Protein AF-A0AAN7Q0I0-F1 (afdb_monomer)

Secondary structure (DSSP, 8-state):
---------------------------HHHHHHHHHHHHHHHHHHHTTSS-GGGGGGGHHHHTTS-HHHHHHHHHHHHHHHTTS-HHHHHHHHHHHHHHHTT-S-HHHHHHHHHHHHHHHSTTGGG---SHHHHHHSHHHHHHHHTTSGGGHHHHHHHHHHHHHHHHHHHHHHHHHHTTPPPPSSSPPPGGGGGTHHHHHHHHHHHHHHHGGGS-HHHHHHHHH-------

Radius of gyration: 18.92 Å; Cα contacts (8 Å, |Δi|>4): 231; chains: 1; bounding box: 60×47×56 Å

Foldseek 3Di:
DDDDDDDDPPDDDPPPPPDPPPDDDDPPVVLVVLLVVLVVVLVCLQVVNDPLVVCVVVLLVLLQDACVSRLVSLLSNLVSCVPDDLVVLLVSLLSLLQSLLQHLHVLSSLLSNLSNLCCQFPNNVPDDSDSVSSLQCNLVSVLRNCVPPSNVVCLLSSLVSLLSSLVVLLCLLVCVVVVHDDDDDRHRDPVCNVVSLVSSVSSLSSSQSSVVSPDPVSVVVSVVRDSDPDD

InterPro domains:
  IPR045163 Focadhesin/RST1 [PTHR16212] (27-227)

Nearest PDB structures (foldseek):
  7cc7-assembly1_A  TM=2.278E-01  e=1.506E+00  Homo sapiens
  8ga7-assembly1_A  TM=1.887E-01  e=3.664E+00  synthetic construct

Sequence (231 aa):
MYIEGIYNDAMIVNSNWHVLQVDSVPGDVQISEFVKKVELKVRLVRVGSIQITELAGMKAILLNMQSDVIWNVLIEVVAALGYAEGSIKRQWLVDAAEISCISSYPTTAMLFIGLFSGSFSKYMPLLILDKVSVLSDLPLTLTCLLSDPNWEGIAGQFTSALWSSTERLYGWVTGTYLGREAPGEQEINPSENLSALSLLHIMHTACFYLKKYLPLEKQIRLADMIITPSL

Solvent-accessible surface area (backbone atoms only — not comparable to full-atom values): 13399 Å² total; per-residue (Å²): 133,82,80,86,87,80,91,83,84,77,74,85,70,86,85,79,75,79,83,79,72,83,72,73,84,66,52,72,67,53,46,53,51,48,53,52,53,48,52,52,50,40,52,35,32,65,71,68,75,42,64,71,70,76,53,58,90,44,47,72,60,65,32,45,36,60,49,86,83,41,48,71,53,51,52,50,45,50,58,38,50,67,79,51,55,71,69,58,50,52,48,56,56,37,51,36,28,52,42,27,56,58,25,39,24,42,66,27,16,49,46,46,49,14,52,43,20,30,64,72,19,97,55,40,94,72,69,60,98,45,78,63,58,26,44,72,42,26,38,58,26,38,49,52,30,56,66,38,76,95,34,49,94,47,36,42,63,35,46,50,26,45,45,51,24,41,52,51,49,50,52,50,56,53,30,60,77,67,72,48,85,76,80,71,98,60,54,64,42,78,82,46,65,87,47,47,69,62,50,45,55,38,46,47,51,27,45,61,72,47,36,92,45,44,59,70,69,58,47,51,56,59,71,68,57,85,86,68,87,82,129

Organism: NCBI:txid236973

pLDDT: mean 82.61, std 21.19, range [26.52, 98.19]

Structure (mmCIF, N/CA/C/O backbone):
data_AF-A0AAN7Q0I0-F1
#
_entry.id   AF-A0AAN7Q0I0-F1
#
loop_
_atom_site.group_PDB
_atom_site.id
_atom_site.type_symbol
_atom_site.label_atom_id
_atom_site.label_alt_id
_atom_site.label_comp_id
_atom_site.label_asym_id
_atom_site.label_entity_id
_atom_site.label_seq_id
_atom_site.pdbx_PDB_ins_code
_atom_site.Cartn_x
_atom_site.Cartn_y
_atom_site.Cartn_z
_atom_site.occupancy
_atom_site.B_iso_or_equiv
_atom_site.auth_seq_id
_atom_site.auth_comp_id
_atom_site.auth_asym_id
_atom_site.auth_atom_id
_atom_site.pdbx_PDB_model_num
ATOM 1 N N . MET A 1 1 ? -34.620 -20.214 -35.043 1.00 32.91 1 MET A N 1
ATOM 2 C CA . MET A 1 1 ? -33.577 -21.177 -35.455 1.00 32.91 1 MET A CA 1
ATOM 3 C C . MET A 1 1 ? -32.252 -20.433 -35.354 1.00 32.91 1 MET A C 1
ATOM 5 O O . MET A 1 1 ? -32.178 -19.440 -36.050 1.00 32.91 1 MET A O 1
ATOM 9 N N . TYR A 1 2 ? -31.353 -20.844 -34.441 1.00 27.70 2 TYR A N 1
ATOM 10 C CA . TYR A 1 2 ? -29.949 -20.413 -34.176 1.00 27.70 2 TYR A CA 1
ATOM 11 C C . TYR A 1 2 ? -29.555 -18.909 -34.356 1.00 27.70 2 TYR A C 1
ATOM 13 O O . TYR A 1 2 ? -29.790 -18.355 -35.418 1.00 27.70 2 TYR A O 1
ATOM 21 N N . ILE A 1 3 ? -29.046 -18.140 -33.367 1.00 33.03 3 ILE A N 1
ATOM 22 C CA . ILE A 1 3 ? -27.941 -18.328 -32.374 1.00 33.03 3 ILE A CA 1
ATOM 23 C C . ILE A 1 3 ? -26.557 -18.254 -33.059 1.00 33.03 3 ILE A C 1
ATOM 25 O O . ILE A 1 3 ? -26.358 -18.969 -34.035 1.00 33.03 3 ILE A O 1
ATOM 29 N N . GLU A 1 4 ? -25.556 -17.473 -32.612 1.00 30.98 4 GLU A N 1
ATOM 30 C CA . GLU A 1 4 ? -25.427 -16.596 -31.413 1.00 30.98 4 GLU A CA 1
ATOM 31 C C . GLU A 1 4 ? -25.970 -15.155 -31.657 1.00 30.98 4 GLU A C 1
ATOM 33 O O . GLU A 1 4 ? -27.058 -15.071 -32.222 1.00 30.98 4 GLU A O 1
ATOM 38 N N . GLY A 1 5 ? -25.408 -13.988 -31.271 1.00 26.66 5 GLY A N 1
ATOM 39 C CA . GLY A 1 5 ? -24.162 -13.542 -30.584 1.00 26.66 5 GLY A CA 1
ATOM 40 C C . GLY A 1 5 ? -23.964 -12.015 -30.813 1.00 26.66 5 GLY A C 1
ATOM 41 O O . GLY A 1 5 ? -24.609 -11.488 -31.714 1.00 26.66 5 GLY A O 1
ATOM 42 N N . ILE A 1 6 ? -23.164 -11.192 -30.106 1.00 30.72 6 ILE A N 1
ATOM 43 C CA . ILE A 1 6 ? -22.243 -11.289 -28.941 1.00 30.72 6 ILE A CA 1
ATOM 44 C C . ILE A 1 6 ? -22.378 -9.969 -28.102 1.00 30.72 6 ILE A C 1
ATOM 46 O O . ILE A 1 6 ? -23.007 -9.014 -28.550 1.00 30.72 6 ILE A O 1
ATOM 50 N N . TYR A 1 7 ? -21.817 -9.921 -26.883 1.00 28.55 7 TYR A N 1
ATOM 51 C CA . TYR A 1 7 ? -21.777 -8.801 -25.913 1.00 28.55 7 TYR A CA 1
ATOM 52 C C . TYR A 1 7 ? -21.390 -7.402 -26.436 1.00 28.55 7 TYR A C 1
ATOM 54 O O . TYR A 1 7 ? -20.446 -7.268 -27.212 1.00 28.55 7 TYR A O 1
ATOM 62 N N . ASN A 1 8 ? -21.992 -6.356 -25.839 1.00 26.78 8 ASN A N 1
ATOM 63 C CA . ASN A 1 8 ? -21.365 -5.029 -25.715 1.00 26.78 8 ASN A CA 1
ATOM 64 C C . ASN A 1 8 ? -21.911 -4.186 -24.527 1.00 26.78 8 ASN A C 1
ATOM 66 O O . ASN A 1 8 ? -22.264 -3.019 -24.686 1.00 26.78 8 ASN A O 1
ATOM 70 N N . ASP A 1 9 ? -22.000 -4.778 -23.326 1.00 26.52 9 ASP A N 1
ATOM 71 C CA . ASP A 1 9 ? -22.306 -4.037 -22.088 1.00 26.52 9 ASP A CA 1
ATOM 72 C C . ASP A 1 9 ? -21.069 -3.253 -21.614 1.00 26.52 9 ASP A C 1
ATOM 74 O O . ASP A 1 9 ? -20.214 -3.758 -20.881 1.00 26.52 9 ASP A O 1
ATOM 78 N N . ALA A 1 10 ? -20.965 -1.996 -22.048 1.00 29.16 10 ALA A N 1
ATOM 79 C CA . ALA A 1 10 ? -19.951 -1.065 -21.569 1.00 29.16 10 ALA A CA 1
ATOM 80 C C . ALA A 1 10 ? -20.269 -0.640 -20.123 1.00 29.16 10 ALA A C 1
ATOM 82 O O . ALA A 1 10 ? -21.041 0.290 -19.881 1.00 29.16 10 ALA A O 1
ATOM 83 N N . MET A 1 11 ? -19.680 -1.350 -19.156 1.00 27.27 11 MET A N 1
ATOM 84 C CA . MET A 1 11 ? -19.847 -1.096 -17.723 1.00 27.27 11 MET A CA 1
ATOM 85 C C . MET A 1 11 ? -19.566 0.375 -17.377 1.00 27.27 11 MET A C 1
ATOM 87 O O . MET A 1 11 ? -18.502 0.905 -17.696 1.00 27.27 11 MET A O 1
ATOM 91 N N . ILE A 1 12 ? -20.513 1.026 -16.693 1.00 28.94 12 ILE A N 1
ATOM 92 C CA . ILE A 1 12 ? -20.407 2.437 -16.298 1.00 28.94 12 ILE A CA 1
ATOM 93 C C . ILE A 1 12 ? -19.324 2.582 -15.219 1.00 28.94 12 ILE A C 1
ATOM 95 O O . ILE A 1 12 ? -19.581 2.425 -14.024 1.00 28.94 12 ILE A O 1
ATOM 99 N N . VAL A 1 13 ? -18.099 2.888 -15.646 1.00 33.12 13 VAL A N 1
ATOM 100 C CA . VAL A 1 13 ? -17.017 3.315 -14.753 1.00 33.12 13 VAL A CA 1
ATOM 101 C C . VAL A 1 13 ? -17.375 4.698 -14.214 1.00 33.12 13 VAL A C 1
ATOM 103 O O . VAL A 1 13 ? -17.659 5.617 -14.975 1.00 33.12 13 VAL A O 1
ATOM 106 N N . ASN A 1 14 ? -17.400 4.843 -12.890 1.00 28.67 14 ASN A N 1
ATOM 107 C CA . ASN A 1 14 ? -17.903 6.043 -12.225 1.00 28.67 14 ASN A CA 1
ATOM 108 C C . ASN A 1 14 ? -16.885 7.202 -12.337 1.00 28.67 14 ASN A C 1
ATOM 110 O O . ASN A 1 14 ? -15.982 7.341 -11.511 1.00 28.67 14 ASN A O 1
ATOM 114 N N . SER A 1 15 ? -16.987 7.988 -13.412 1.00 33.62 15 SER A N 1
ATOM 115 C CA . SER A 1 15 ? -15.965 8.942 -13.875 1.00 33.62 15 SER A CA 1
ATOM 116 C C . SER A 1 15 ? -15.903 10.257 -13.082 1.00 33.62 15 SER A C 1
ATOM 118 O O . SER A 1 15 ? -16.177 11.327 -13.617 1.00 33.62 15 SER A O 1
ATOM 120 N N . ASN A 1 16 ? -15.478 10.189 -11.817 1.00 26.91 16 ASN A N 1
ATOM 121 C CA . ASN A 1 16 ? -15.318 11.350 -10.924 1.00 26.91 16 ASN A CA 1
ATOM 122 C C . ASN A 1 16 ? -13.847 11.668 -10.561 1.00 26.91 16 ASN A C 1
ATOM 124 O O . ASN A 1 16 ? -13.556 12.148 -9.471 1.00 26.91 16 ASN A O 1
ATOM 128 N N . TRP A 1 17 ? -12.917 11.438 -11.497 1.00 36.28 17 TRP A N 1
ATOM 129 C CA . TRP A 1 17 ? -11.484 11.767 -11.361 1.00 36.28 17 TRP A CA 1
ATOM 130 C C . TRP A 1 17 ? -11.056 13.044 -12.112 1.00 36.28 17 TRP A C 1
ATOM 132 O O . TRP A 1 17 ? -9.872 13.260 -12.366 1.00 36.28 17 TRP A O 1
ATOM 142 N N . HIS A 1 18 ? -12.002 13.906 -12.496 1.00 29.67 18 HIS A N 1
ATOM 143 C CA . HIS A 1 18 ? -11.668 15.163 -13.165 1.00 29.67 18 HIS A CA 1
ATOM 144 C C . HIS A 1 18 ? -11.078 16.197 -12.192 1.00 29.67 18 HIS A C 1
ATOM 146 O O . HIS A 1 18 ? -11.625 16.446 -11.123 1.00 29.67 18 HIS A O 1
ATOM 152 N N . VAL A 1 19 ? -9.993 16.843 -12.635 1.00 35.06 19 VAL A N 1
ATOM 153 C CA . VAL A 1 19 ? -9.212 17.871 -11.917 1.00 35.06 19 VAL A CA 1
ATOM 154 C C . VAL A 1 19 ? -8.388 17.339 -10.731 1.00 35.06 19 VAL A C 1
ATOM 156 O O . VAL A 1 19 ? -8.443 17.850 -9.617 1.00 35.06 19 VAL A O 1
ATOM 159 N N . LEU A 1 20 ? -7.493 16.391 -11.021 1.00 34.22 20 LEU A N 1
ATOM 160 C CA . LEU A 1 20 ? -6.137 16.460 -10.464 1.00 34.22 20 LEU A CA 1
ATOM 161 C C . LEU A 1 20 ? -5.272 17.322 -11.396 1.00 34.22 20 LEU A C 1
ATOM 163 O O . LEU A 1 20 ? -4.523 16.802 -12.219 1.00 34.22 20 LEU A O 1
ATOM 167 N N . GLN A 1 21 ? -5.386 18.649 -11.285 1.00 29.98 21 GLN A N 1
ATOM 168 C CA . GLN A 1 21 ? -4.285 19.503 -11.730 1.00 29.98 21 GLN A CA 1
ATOM 169 C C . GLN A 1 21 ? -3.131 19.299 -10.747 1.00 29.98 21 GLN A C 1
ATOM 171 O O . GLN A 1 21 ? -3.296 19.484 -9.542 1.00 29.98 21 GLN A O 1
ATOM 176 N N . VAL A 1 22 ? -1.977 18.878 -11.263 1.00 39.81 22 VAL A N 1
ATOM 177 C CA . VAL A 1 22 ? -0.742 18.800 -10.481 1.00 39.81 22 VAL A CA 1
ATOM 178 C C . VAL A 1 22 ? -0.209 20.221 -10.334 1.00 39.81 22 VAL A C 1
ATOM 180 O O . VAL A 1 22 ? 0.619 20.676 -11.122 1.00 39.81 22 VAL A O 1
ATOM 183 N N . ASP A 1 23 ? -0.733 20.940 -9.341 1.00 35.62 23 ASP A N 1
ATOM 184 C CA . ASP A 1 23 ? -0.119 22.183 -8.886 1.00 35.62 23 ASP A CA 1
ATOM 185 C C . ASP A 1 23 ? 1.340 21.917 -8.488 1.00 35.62 23 ASP A C 1
ATOM 187 O O . ASP A 1 23 ? 1.695 20.845 -7.987 1.00 35.62 23 ASP A O 1
ATOM 191 N N . SER A 1 24 ? 2.191 22.907 -8.757 1.00 42.19 24 SER A N 1
ATOM 192 C CA . SER A 1 24 ? 3.648 22.832 -8.621 1.00 42.19 24 SER A CA 1
ATOM 193 C C . SER A 1 24 ? 4.106 22.224 -7.294 1.00 42.19 24 SER A C 1
ATOM 195 O O . SER A 1 24 ? 3.546 22.564 -6.250 1.00 42.19 24 SER A O 1
ATOM 197 N N . VAL A 1 25 ? 5.183 21.421 -7.343 1.00 45.50 25 VAL A N 1
ATOM 198 C CA . VAL A 1 25 ? 5.891 20.859 -6.174 1.00 45.50 25 VAL A CA 1
ATOM 199 C C . VAL A 1 25 ? 5.902 21.878 -5.027 1.00 45.50 25 VAL A C 1
ATOM 201 O O . VAL A 1 25 ? 6.500 22.946 -5.196 1.00 45.50 25 VAL A O 1
ATOM 204 N N . PRO A 1 26 ? 5.236 21.598 -3.888 1.00 54.72 26 PRO A N 1
ATOM 205 C CA . PRO A 1 26 ? 5.103 22.589 -2.832 1.00 54.72 26 PRO A CA 1
ATOM 206 C C . PRO A 1 26 ? 6.479 22.976 -2.292 1.00 54.72 26 PRO A C 1
ATOM 208 O O . PRO A 1 26 ? 7.305 22.105 -2.026 1.00 54.72 26 PRO A O 1
ATOM 211 N N . GLY A 1 27 ? 6.733 24.271 -2.106 1.00 63.84 27 GLY A N 1
ATOM 212 C CA . GLY A 1 27 ? 7.992 24.720 -1.504 1.00 63.84 27 GLY A CA 1
ATOM 213 C C . GLY A 1 27 ? 8.106 24.265 -0.044 1.00 63.84 27 GLY A C 1
ATOM 214 O O . GLY A 1 27 ? 7.086 24.056 0.613 1.00 63.84 27 GLY A O 1
ATOM 215 N N . ASP A 1 28 ? 9.322 24.170 0.502 1.00 67.31 28 ASP A N 1
ATOM 216 C CA . ASP A 1 28 ? 9.598 23.627 1.850 1.00 67.31 28 ASP A CA 1
ATOM 217 C C . ASP A 1 28 ? 8.677 24.170 2.961 1.00 67.31 28 ASP A C 1
ATOM 219 O O . ASP A 1 28 ? 8.272 23.443 3.870 1.00 67.31 28 ASP A O 1
ATOM 223 N N . VAL A 1 29 ? 8.296 25.450 2.872 1.00 73.75 29 VAL A N 1
ATOM 224 C CA . VAL A 1 29 ? 7.350 26.104 3.791 1.00 73.75 29 VAL A CA 1
ATOM 225 C C . VAL A 1 29 ? 5.953 25.473 3.710 1.00 73.75 29 VAL A C 1
ATOM 227 O O . VAL A 1 29 ? 5.372 25.149 4.744 1.00 73.75 29 VAL A O 1
ATOM 230 N N . GLN A 1 30 ? 5.439 25.246 2.498 1.00 84.19 30 GLN A N 1
ATOM 231 C CA . GLN A 1 30 ? 4.143 24.607 2.243 1.00 84.19 30 GLN A CA 1
ATOM 232 C C . GLN A 1 30 ? 4.166 23.120 2.618 1.00 84.19 30 GLN A C 1
ATOM 234 O O . GLN A 1 30 ? 3.195 22.623 3.189 1.00 84.19 30 GLN A O 1
ATOM 239 N N . ILE A 1 31 ? 5.283 22.419 2.374 1.00 85.50 31 ILE A N 1
ATOM 240 C CA . ILE A 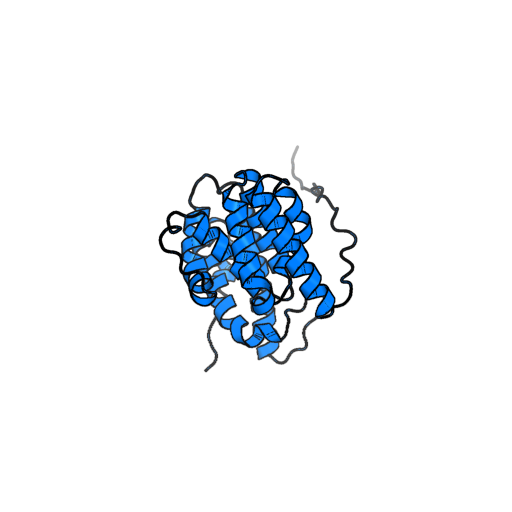1 31 ? 5.486 21.042 2.856 1.00 85.50 31 ILE A CA 1
ATOM 241 C C . ILE A 1 31 ? 5.424 21.015 4.389 1.00 85.50 31 ILE A C 1
ATOM 243 O O . ILE A 1 31 ? 4.673 20.229 4.964 1.00 85.50 31 ILE A O 1
ATOM 247 N N . SER A 1 32 ? 6.155 21.908 5.064 1.00 88.44 32 SER A N 1
ATOM 248 C CA . SER A 1 32 ? 6.171 21.992 6.529 1.00 88.44 32 SER A CA 1
ATOM 249 C C . SER A 1 32 ? 4.796 22.332 7.116 1.00 88.44 32 SER A C 1
ATOM 251 O O . SER A 1 32 ? 4.416 21.785 8.154 1.00 88.44 32 SER A O 1
ATOM 253 N N . GLU A 1 33 ? 4.034 23.216 6.468 1.00 91.69 33 GLU A N 1
ATOM 254 C CA . GLU A 1 33 ? 2.659 23.540 6.860 1.00 91.69 33 GLU A CA 1
ATOM 255 C C . GLU A 1 33 ? 1.713 22.346 6.657 1.00 91.69 33 GLU A C 1
ATOM 257 O O . GLU A 1 33 ? 0.946 22.016 7.565 1.00 91.69 33 GLU A O 1
ATOM 262 N N . PHE A 1 34 ? 1.806 21.642 5.522 1.00 92.06 34 PHE A N 1
ATOM 263 C CA . PHE A 1 34 ? 1.018 20.435 5.264 1.00 92.06 34 PHE A CA 1
ATOM 264 C C . PHE A 1 34 ? 1.315 19.328 6.285 1.00 92.06 34 PHE A C 1
ATOM 266 O O . PHE A 1 34 ? 0.380 18.781 6.866 1.00 92.06 34 PHE A O 1
ATOM 273 N N . VAL A 1 35 ? 2.592 19.048 6.569 1.00 93.12 35 VAL A N 1
ATOM 274 C CA . VAL A 1 35 ? 3.022 18.071 7.587 1.00 93.12 35 VAL A CA 1
ATOM 275 C C . VAL A 1 35 ? 2.368 18.377 8.939 1.00 93.12 35 VAL A C 1
ATOM 277 O O . VAL A 1 35 ? 1.643 17.536 9.473 1.00 93.12 35 VAL A O 1
ATOM 280 N N . LYS A 1 36 ? 2.509 19.614 9.439 1.00 93.81 36 LYS A N 1
ATOM 281 C CA . LYS A 1 36 ? 1.891 20.062 10.704 1.00 93.81 36 LYS A CA 1
ATOM 282 C C . LYS A 1 36 ? 0.363 19.953 10.678 1.00 93.81 36 LYS A C 1
ATOM 284 O O . LYS A 1 36 ? -0.251 19.576 11.674 1.00 93.81 36 LYS A O 1
ATOM 289 N N . LYS A 1 37 ? -0.270 20.263 9.542 1.00 94.50 37 LYS A N 1
ATOM 290 C CA . LYS A 1 37 ? -1.725 20.159 9.345 1.00 94.50 37 LYS A CA 1
ATOM 291 C C . LYS A 1 37 ? -2.213 18.708 9.425 1.00 94.50 37 LYS A C 1
ATOM 293 O O . LYS A 1 37 ? -3.276 18.474 10.005 1.00 94.50 37 LYS A O 1
ATOM 298 N N . VAL A 1 38 ? -1.448 17.743 8.902 1.00 93.94 38 VAL A N 1
ATOM 299 C CA . VAL A 1 38 ? -1.753 16.312 9.069 1.00 93.94 38 VAL A CA 1
ATOM 300 C C . VAL A 1 38 ? -1.540 15.889 10.523 1.00 93.94 38 VAL A C 1
ATOM 302 O O . VAL A 1 38 ? -2.475 15.352 11.109 1.00 93.94 38 VAL A O 1
ATOM 305 N N . GLU A 1 39 ? -0.391 16.185 11.143 1.00 94.12 39 GLU A N 1
ATOM 306 C CA . GLU A 1 39 ? -0.120 15.861 12.561 1.00 94.12 39 GLU A CA 1
ATOM 307 C C . GLU A 1 39 ? -1.229 16.371 13.499 1.00 94.12 39 GLU A C 1
ATOM 309 O O . GLU A 1 39 ? -1.733 15.632 14.348 1.00 94.12 39 GLU A O 1
ATOM 314 N N . LEU A 1 40 ? -1.662 17.624 13.323 1.00 95.19 40 LEU A N 1
ATOM 315 C CA . LEU A 1 40 ? -2.743 18.217 14.112 1.00 95.19 40 LEU A CA 1
ATOM 316 C C . LEU A 1 40 ? -4.076 17.488 13.899 1.00 95.19 40 LEU A C 1
ATOM 318 O O . LEU A 1 40 ? -4.732 17.143 14.885 1.00 95.19 40 LEU A O 1
ATOM 322 N N . LYS A 1 41 ? -4.471 17.190 12.650 1.00 95.00 41 LYS A N 1
ATOM 323 C CA . LYS A 1 41 ? -5.684 16.393 12.395 1.00 95.00 41 LYS A CA 1
ATOM 324 C C . LYS A 1 41 ? -5.580 14.990 12.994 1.00 95.00 41 LYS A C 1
ATOM 326 O O . LYS A 1 41 ? -6.527 14.533 13.623 1.00 95.00 41 LYS A O 1
ATOM 331 N N . VAL A 1 42 ? -4.444 14.316 12.842 1.00 94.38 42 VAL A N 1
ATOM 332 C CA . VAL A 1 42 ? -4.210 12.963 13.366 1.00 94.38 42 VAL A CA 1
ATOM 333 C C . VAL A 1 42 ? -4.334 12.927 14.891 1.00 94.38 42 VAL A C 1
ATOM 335 O O . VAL A 1 42 ? -4.989 12.038 15.441 1.00 94.38 42 VAL A O 1
ATOM 338 N N . ARG A 1 43 ? -3.793 13.932 15.584 1.00 93.69 43 ARG A N 1
ATOM 339 C CA . ARG A 1 43 ? -3.933 14.073 17.041 1.00 93.69 43 ARG A CA 1
ATOM 340 C C . ARG A 1 43 ? -5.383 14.361 17.447 1.00 93.69 43 ARG A C 1
ATOM 342 O O . ARG A 1 43 ? -5.870 13.717 18.373 1.00 93.69 43 ARG A O 1
ATOM 349 N N . LEU A 1 44 ? -6.100 15.220 16.713 1.00 93.62 44 LEU A N 1
ATOM 350 C CA . LEU A 1 44 ? -7.535 15.477 16.923 1.00 93.62 44 LEU A CA 1
ATOM 351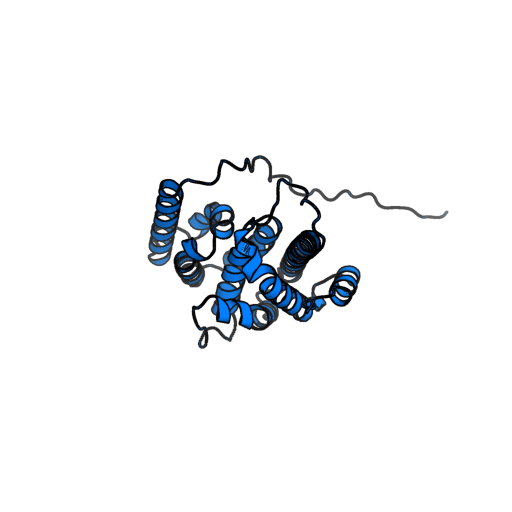 C C . LEU A 1 44 ? -8.410 14.228 16.703 1.00 93.62 44 LEU A C 1
ATOM 353 O O . LEU A 1 44 ? -9.356 14.015 17.461 1.00 93.62 44 LEU A O 1
ATOM 357 N N . VAL A 1 45 ? -8.079 13.376 15.726 1.00 93.50 45 VAL A N 1
ATOM 358 C CA . VAL A 1 45 ? -8.732 12.069 15.520 1.00 93.50 45 VAL A CA 1
ATOM 359 C C . VAL A 1 45 ? -8.479 11.142 16.712 1.00 93.50 45 VAL A C 1
ATOM 361 O O . VAL A 1 45 ? -9.418 10.548 17.238 1.00 93.50 45 VAL A O 1
ATOM 364 N N . ARG A 1 46 ? -7.229 11.042 17.186 1.00 89.06 46 ARG A N 1
ATOM 365 C CA . ARG A 1 46 ? -6.855 10.153 18.305 1.00 89.06 46 ARG A CA 1
ATOM 366 C C . ARG A 1 46 ? -7.491 10.530 19.647 1.00 89.06 46 ARG A C 1
ATOM 368 O O . ARG A 1 46 ? -7.647 9.652 20.488 1.00 89.06 46 ARG A O 1
ATOM 375 N N . VAL A 1 47 ? -7.873 11.794 19.844 1.00 91.44 47 VAL A N 1
ATOM 376 C CA . VAL A 1 47 ? -8.649 12.249 21.019 1.00 91.44 47 VAL A CA 1
ATOM 377 C C . VAL A 1 47 ? -10.161 12.338 20.749 1.00 91.44 47 VAL A C 1
ATOM 379 O O . VAL A 1 47 ? -10.900 12.879 21.566 1.00 91.44 47 VAL A O 1
ATOM 382 N N . GLY A 1 48 ? -10.636 11.830 19.605 1.00 88.44 48 GLY A N 1
ATOM 383 C CA . GLY A 1 48 ? -12.059 11.771 19.252 1.00 88.44 48 GLY A CA 1
ATOM 384 C C . GLY A 1 48 ? -12.716 13.118 18.926 1.00 88.44 48 GLY A C 1
ATOM 385 O O . GLY A 1 48 ? -13.938 13.189 18.851 1.00 88.44 48 GLY A O 1
ATOM 386 N N . SER A 1 49 ? -11.938 14.190 18.733 1.00 92.75 49 SER A N 1
ATOM 387 C CA . SER A 1 49 ? -12.469 15.531 18.435 1.00 92.75 49 SER A CA 1
ATOM 388 C C . SER A 1 49 ? -12.904 15.712 16.979 1.00 92.75 49 SER A C 1
ATOM 390 O O . SER A 1 49 ? -13.738 16.571 16.707 1.00 92.75 49 SER A O 1
ATOM 392 N N . ILE A 1 50 ? -12.360 14.923 16.043 1.00 92.62 50 ILE A N 1
ATOM 393 C CA . ILE A 1 50 ? -12.807 14.873 14.640 1.00 92.62 50 ILE A CA 1
ATOM 394 C C . ILE A 1 50 ? -12.867 13.422 14.141 1.00 92.62 50 ILE A C 1
ATOM 396 O O . ILE A 1 50 ? -12.176 12.546 14.661 1.00 92.62 50 ILE A O 1
ATOM 400 N N . GLN A 1 51 ? -13.678 13.158 13.115 1.00 90.25 51 GLN A N 1
ATOM 401 C CA . GLN A 1 51 ? -13.777 11.831 12.498 1.00 90.25 51 GLN A CA 1
ATOM 402 C C . GLN A 1 51 ? -12.534 11.503 11.659 1.00 90.25 51 GLN A C 1
ATOM 404 O O . GLN A 1 51 ? -11.963 12.377 11.016 1.00 90.25 51 GLN A O 1
ATOM 409 N N . ILE A 1 52 ? -12.146 10.226 11.576 1.00 90.88 52 ILE A N 1
ATOM 410 C CA . ILE A 1 52 ? -10.976 9.807 10.780 1.00 90.88 52 ILE A CA 1
ATOM 411 C C . ILE A 1 52 ? -11.160 9.953 9.254 1.00 90.88 52 ILE A C 1
ATOM 413 O O . ILE A 1 52 ? -10.189 9.972 8.497 1.00 90.88 52 ILE A O 1
ATOM 417 N N . THR A 1 53 ? -12.399 10.131 8.794 1.00 89.94 53 THR A N 1
ATOM 418 C CA . THR A 1 53 ? -12.744 10.553 7.426 1.00 89.94 53 THR A CA 1
ATOM 419 C C . THR A 1 53 ? -12.084 11.883 7.042 1.00 89.94 53 THR A C 1
ATOM 421 O O . THR A 1 53 ? -11.693 12.051 5.889 1.00 89.94 53 THR A O 1
ATOM 424 N N . GLU A 1 54 ? -11.826 12.775 8.005 1.00 90.50 54 GLU A N 1
ATOM 425 C CA . GLU A 1 54 ? -11.130 14.057 7.807 1.00 90.50 54 GLU A CA 1
ATOM 426 C C . GLU A 1 54 ? -9.678 13.930 7.309 1.00 90.50 54 GLU A C 1
ATOM 428 O O . GLU A 1 54 ? -9.110 14.913 6.819 1.00 90.50 54 GLU A O 1
ATOM 433 N N . LEU A 1 55 ? -9.071 12.744 7.433 1.00 91.06 55 LEU A N 1
ATOM 434 C CA . LEU A 1 55 ? -7.745 12.430 6.893 1.00 91.06 55 LEU A CA 1
ATOM 435 C C . LEU A 1 55 ? -7.800 11.886 5.453 1.00 91.06 55 LEU A C 1
ATOM 437 O O . LEU A 1 55 ? -6.779 11.874 4.768 1.00 91.06 55 LEU A O 1
ATOM 441 N N . ALA A 1 56 ? -8.965 11.446 4.959 1.00 88.12 56 ALA A N 1
ATOM 442 C CA . ALA A 1 56 ? -9.072 10.816 3.640 1.00 88.12 56 ALA A CA 1
ATOM 443 C C . ALA A 1 56 ? -8.711 11.785 2.500 1.00 88.12 56 ALA A C 1
ATOM 445 O O . ALA A 1 56 ? -7.960 11.416 1.601 1.00 88.12 56 ALA A O 1
ATOM 446 N N . GLY A 1 57 ? -9.139 13.049 2.592 1.00 88.06 57 GLY A N 1
ATOM 447 C CA . GLY A 1 57 ? -8.781 14.105 1.634 1.00 88.06 57 GLY A CA 1
ATOM 448 C C . GLY A 1 57 ? -7.298 14.512 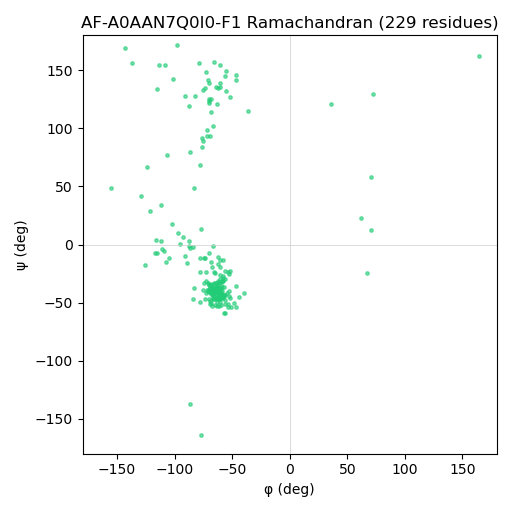1.631 1.00 88.06 57 GLY A C 1
ATOM 449 O O . GLY A 1 57 ? -6.914 15.383 0.861 1.00 88.06 57 GLY A O 1
ATOM 450 N N . MET A 1 58 ? -6.459 13.913 2.485 1.00 91.56 58 MET A N 1
ATOM 451 C CA . MET A 1 58 ? -5.009 14.151 2.525 1.00 91.56 58 MET A CA 1
ATOM 452 C C . MET A 1 58 ? -4.196 13.001 1.907 1.00 91.56 58 MET A C 1
ATOM 454 O O . MET A 1 58 ? -3.009 13.190 1.650 1.00 91.56 58 MET A O 1
ATOM 458 N N . LYS A 1 59 ? -4.815 11.842 1.620 1.00 93.94 59 LYS A N 1
ATOM 459 C CA . LYS A 1 59 ? -4.153 10.609 1.140 1.00 93.94 59 LYS A CA 1
ATOM 460 C C . LYS A 1 59 ? -3.236 10.817 -0.065 1.00 93.94 59 LYS A C 1
ATOM 462 O O . LYS A 1 59 ? -2.073 10.431 -0.010 1.00 93.94 59 LYS A O 1
ATOM 467 N N . ALA A 1 60 ? -3.756 11.424 -1.133 1.00 92.81 60 ALA A N 1
ATOM 468 C CA . ALA A 1 60 ? -3.036 11.570 -2.399 1.00 92.81 60 ALA A CA 1
ATOM 469 C C . ALA A 1 60 ? -1.752 12.401 -2.250 1.00 92.81 60 ALA A C 1
ATOM 471 O O . ALA A 1 60 ? -0.723 12.038 -2.805 1.00 92.81 60 ALA A O 1
ATOM 472 N N . ILE A 1 61 ? -1.793 13.468 -1.446 1.00 93.06 61 ILE A N 1
ATOM 473 C CA . ILE A 1 61 ? -0.621 14.302 -1.149 1.00 93.06 61 ILE A CA 1
ATOM 474 C C . ILE A 1 61 ? 0.323 13.556 -0.192 1.00 93.06 61 ILE A C 1
ATOM 476 O O . ILE A 1 61 ? 1.516 13.461 -0.457 1.00 93.06 61 ILE A O 1
ATOM 480 N N . LEU A 1 62 ? -0.212 12.967 0.885 1.00 94.69 62 LEU A N 1
ATOM 481 C CA . LEU A 1 62 ? 0.549 12.241 1.912 1.00 94.69 62 LEU A CA 1
ATOM 482 C C . LEU A 1 62 ? 1.404 11.101 1.330 1.00 94.69 62 LEU A C 1
ATOM 484 O O . LEU A 1 62 ? 2.555 10.929 1.723 1.00 94.69 62 LEU A O 1
ATOM 488 N N . LEU A 1 63 ? 0.839 10.328 0.399 1.00 96.00 63 LEU A N 1
ATOM 489 C CA . LEU A 1 63 ? 1.488 9.176 -0.239 1.00 96.00 63 LEU A CA 1
ATOM 490 C C . LEU A 1 63 ? 2.217 9.537 -1.553 1.00 96.00 63 LEU A C 1
ATOM 492 O O . LEU A 1 63 ? 2.724 8.652 -2.244 1.00 96.00 63 LEU A O 1
ATOM 496 N N . ASN A 1 64 ? 2.297 10.834 -1.874 1.00 94.62 64 ASN A N 1
ATOM 497 C CA . ASN A 1 64 ? 3.098 11.412 -2.959 1.00 94.62 64 ASN A CA 1
ATOM 498 C C . ASN A 1 64 ? 4.113 12.455 -2.434 1.00 94.62 64 ASN A C 1
ATOM 500 O O . ASN A 1 64 ? 4.488 13.394 -3.131 1.00 94.62 64 ASN A O 1
ATOM 504 N N . MET A 1 65 ? 4.563 12.288 -1.188 1.00 93.75 65 MET A N 1
ATOM 505 C CA . MET A 1 65 ? 5.715 12.988 -0.608 1.00 93.75 65 MET A CA 1
ATOM 506 C C . MET A 1 65 ? 6.886 12.018 -0.432 1.00 93.75 65 MET A C 1
ATOM 508 O O . MET A 1 65 ? 6.672 10.818 -0.258 1.00 93.75 65 MET A O 1
ATOM 512 N N . GLN A 1 66 ? 8.123 12.523 -0.419 1.00 93.81 66 GLN A N 1
ATOM 513 C CA . GLN A 1 66 ? 9.307 11.707 -0.133 1.00 93.81 66 GLN A CA 1
ATOM 514 C C . GLN A 1 66 ? 9.223 11.083 1.269 1.00 93.81 66 GLN A C 1
ATOM 516 O O . GLN A 1 66 ? 8.907 11.755 2.257 1.00 93.81 66 GLN A O 1
ATOM 521 N N . SER A 1 67 ? 9.566 9.797 1.362 1.00 92.50 67 SER A N 1
ATOM 522 C CA . SER A 1 67 ? 9.446 8.998 2.588 1.00 92.50 67 SER A CA 1
ATOM 523 C C . SER A 1 67 ? 10.219 9.559 3.790 1.00 92.50 67 SER A C 1
ATOM 525 O O . SER A 1 67 ? 9.816 9.349 4.934 1.00 92.50 67 SER A O 1
ATOM 527 N N . ASP A 1 68 ? 11.300 10.305 3.563 1.00 91.44 68 ASP A N 1
ATOM 528 C CA . ASP A 1 68 ? 12.113 10.928 4.614 1.00 91.44 68 ASP A CA 1
ATOM 529 C C . ASP A 1 68 ? 11.444 12.123 5.289 1.00 91.44 68 ASP A C 1
ATOM 531 O O . ASP A 1 68 ? 11.625 12.320 6.489 1.00 91.44 68 ASP A O 1
ATOM 535 N N . VAL A 1 69 ? 10.612 12.858 4.552 1.00 92.25 69 VAL A N 1
ATOM 536 C CA . VAL A 1 69 ? 9.842 13.993 5.075 1.00 92.25 69 VAL A CA 1
ATOM 537 C C . VAL A 1 69 ? 8.667 13.508 5.926 1.00 92.25 69 VAL A C 1
ATOM 539 O O . VAL A 1 69 ? 8.349 14.108 6.951 1.00 92.25 69 VAL A O 1
ATOM 542 N N . ILE A 1 70 ? 8.006 12.426 5.498 1.00 94.50 70 ILE A N 1
ATOM 543 C CA . ILE A 1 70 ? 6.656 12.082 5.967 1.00 94.50 70 ILE A CA 1
ATOM 544 C C . ILE A 1 70 ? 6.583 10.852 6.893 1.00 94.50 70 ILE A C 1
ATOM 546 O O . ILE A 1 70 ? 5.527 10.584 7.463 1.00 94.50 70 ILE A O 1
ATOM 550 N N . TRP A 1 71 ? 7.690 10.128 7.108 1.00 94.44 71 TRP A N 1
ATOM 551 C CA . TRP A 1 71 ? 7.734 8.859 7.863 1.00 94.44 71 TRP A CA 1
ATOM 552 C C . TRP A 1 71 ? 6.984 8.868 9.204 1.00 94.44 71 TRP A C 1
ATOM 554 O O . TRP A 1 71 ? 6.103 8.040 9.432 1.00 94.44 71 TRP A O 1
ATOM 564 N N . ASN A 1 72 ? 7.291 9.833 10.075 1.00 93.12 72 ASN A N 1
ATOM 565 C CA . ASN A 1 72 ? 6.684 9.922 11.407 1.00 93.12 72 ASN A CA 1
ATOM 566 C C . ASN A 1 72 ? 5.167 10.166 11.326 1.00 93.12 72 ASN A C 1
ATOM 568 O O . ASN A 1 72 ? 4.406 9.647 12.142 1.00 93.12 72 ASN A O 1
ATOM 572 N N . VAL A 1 73 ? 4.719 10.901 10.302 1.00 94.00 73 VAL A N 1
ATOM 573 C CA . VAL A 1 73 ? 3.298 11.151 10.042 1.00 94.00 73 VAL A CA 1
ATOM 574 C C . VAL A 1 73 ? 2.605 9.877 9.560 1.00 94.00 73 VAL A C 1
ATOM 576 O O . VAL A 1 73 ? 1.495 9.610 10.008 1.00 94.00 73 VAL A O 1
ATOM 579 N N . LEU A 1 74 ? 3.246 9.044 8.728 1.00 95.44 74 LEU A N 1
ATOM 580 C CA . LEU A 1 74 ? 2.686 7.735 8.351 1.00 95.44 74 LEU A CA 1
ATOM 581 C C . LEU A 1 74 ? 2.461 6.848 9.587 1.00 95.44 74 LEU A C 1
ATOM 583 O O . LEU A 1 74 ? 1.404 6.227 9.702 1.00 95.44 74 LEU A O 1
ATOM 587 N N . ILE A 1 75 ? 3.405 6.841 10.537 1.00 93.88 75 ILE A N 1
ATOM 588 C CA . ILE A 1 75 ? 3.262 6.117 11.811 1.00 93.88 75 ILE A CA 1
ATOM 589 C C . ILE A 1 75 ? 2.092 6.682 12.636 1.00 93.88 75 ILE A C 1
ATOM 591 O O . ILE A 1 75 ? 1.238 5.908 13.074 1.00 93.88 75 ILE A O 1
ATOM 595 N N . GLU A 1 76 ? 1.993 8.007 12.828 1.00 93.50 76 GLU A N 1
ATOM 596 C CA . GLU A 1 76 ? 0.856 8.586 13.565 1.00 93.50 76 GLU A CA 1
ATOM 597 C C . GLU A 1 76 ? -0.495 8.318 12.858 1.00 93.50 76 GLU A C 1
ATOM 599 O O . GLU A 1 76 ? -1.486 8.032 13.537 1.00 93.50 76 GLU A O 1
ATOM 604 N N . VAL A 1 77 ? -0.551 8.350 11.517 1.00 94.88 77 VAL A N 1
ATOM 605 C CA . VAL A 1 77 ? -1.762 8.052 10.722 1.00 94.88 77 VAL A CA 1
ATOM 606 C C . VAL A 1 77 ? -2.183 6.588 10.872 1.00 94.88 77 VAL A C 1
ATOM 608 O O . VAL A 1 77 ? -3.359 6.328 11.129 1.00 94.88 77 VAL A O 1
ATOM 611 N N . VAL A 1 78 ? -1.258 5.626 10.769 1.00 94.38 78 VAL A N 1
ATOM 612 C CA . VAL A 1 78 ? -1.572 4.197 10.973 1.00 94.38 78 VAL A CA 1
ATOM 613 C C . VAL A 1 78 ? -2.004 3.928 12.421 1.00 94.38 78 VAL A C 1
ATOM 615 O O . VAL A 1 78 ? -2.979 3.208 12.646 1.00 94.38 78 VAL A O 1
ATOM 618 N N . ALA A 1 79 ? -1.382 4.586 13.405 1.00 91.56 79 ALA A N 1
ATOM 619 C CA . ALA A 1 79 ? -1.811 4.510 14.802 1.00 91.56 79 ALA A CA 1
ATOM 620 C C . ALA A 1 79 ? -3.222 5.096 15.028 1.00 91.56 79 ALA A C 1
ATOM 622 O O . ALA A 1 79 ? -4.006 4.533 15.793 1.00 91.56 79 ALA A O 1
ATOM 623 N N . ALA A 1 80 ? -3.588 6.187 14.344 1.00 93.00 80 ALA A N 1
ATOM 624 C CA . ALA A 1 80 ? -4.951 6.726 14.374 1.00 93.00 80 ALA A CA 1
ATOM 625 C C . ALA A 1 80 ? -5.960 5.804 13.671 1.00 93.00 80 ALA A C 1
ATOM 627 O O . ALA A 1 80 ? -7.066 5.602 14.178 1.00 93.00 80 ALA A O 1
ATOM 628 N N . LEU A 1 81 ? -5.562 5.173 12.559 1.00 93.69 81 LEU A N 1
ATOM 629 C CA . LEU A 1 81 ? -6.352 4.137 11.888 1.00 93.69 81 LEU A CA 1
ATOM 630 C C . LEU A 1 81 ? -6.623 2.932 12.790 1.00 93.69 81 LEU A C 1
ATOM 632 O O . LEU A 1 81 ? -7.608 2.241 12.552 1.00 93.69 81 LEU A O 1
ATOM 636 N N . GLY A 1 82 ? -5.858 2.727 13.869 1.00 90.19 82 GLY A N 1
ATOM 637 C CA . GLY A 1 82 ? -6.151 1.750 14.924 1.00 90.19 82 GLY A CA 1
ATOM 638 C C . GLY A 1 82 ? -7.620 1.747 15.363 1.00 90.19 82 GLY A C 1
ATOM 639 O O . GLY A 1 82 ? -8.253 0.689 15.410 1.00 90.19 82 GLY A O 1
ATOM 640 N N . TYR A 1 83 ? -8.189 2.937 15.562 1.00 87.25 83 TYR A N 1
ATOM 641 C CA . TYR A 1 83 ? -9.544 3.155 16.082 1.00 87.25 83 TYR A CA 1
ATOM 642 C C . TYR A 1 83 ? -10.642 3.176 15.001 1.00 87.25 83 TYR A C 1
ATOM 644 O O . TYR A 1 83 ? -11.816 3.328 15.326 1.00 87.25 83 TYR A O 1
ATOM 652 N N . ALA A 1 84 ? -10.290 3.030 13.720 1.00 92.19 84 ALA A N 1
ATOM 653 C CA . ALA A 1 84 ? -11.248 3.086 12.618 1.00 92.19 84 ALA A CA 1
ATOM 654 C C . ALA A 1 84 ? -12.058 1.791 12.436 1.00 92.19 84 ALA A C 1
ATOM 656 O O . ALA A 1 84 ? -11.604 0.686 12.756 1.00 92.19 84 ALA A O 1
ATOM 657 N N . GLU A 1 85 ? -13.231 1.924 11.818 1.00 93.25 85 GLU A N 1
ATOM 658 C CA . GLU A 1 85 ? -14.014 0.798 11.308 1.00 93.25 85 GLU A CA 1
ATOM 659 C C . GLU A 1 85 ? -13.253 -0.014 10.243 1.00 93.25 85 GLU A C 1
ATOM 661 O O . GLU A 1 85 ? -12.414 0.511 9.505 1.00 93.25 85 GLU A O 1
ATOM 666 N N . GLY A 1 86 ? -13.603 -1.298 10.101 1.00 93.75 86 GLY A N 1
ATOM 667 C CA . GLY A 1 86 ? -13.041 -2.178 9.067 1.00 93.75 86 GLY A CA 1
ATOM 668 C C . GLY A 1 86 ? -13.317 -1.708 7.630 1.00 93.75 86 GLY A C 1
ATOM 669 O O . GLY A 1 86 ? -12.497 -1.929 6.745 1.00 93.75 86 GLY A O 1
ATOM 670 N N . SER A 1 87 ? -14.440 -1.020 7.406 1.00 94.94 87 SER A N 1
ATOM 671 C CA . SER A 1 87 ? -14.805 -0.327 6.159 1.00 94.94 87 SER A CA 1
ATOM 672 C C . SER A 1 87 ? -13.730 0.693 5.755 1.00 94.94 87 SER A C 1
ATOM 674 O O . SER A 1 87 ? -13.100 0.568 4.705 1.00 94.94 87 SER A O 1
ATOM 676 N N . ILE A 1 88 ? -13.466 1.649 6.647 1.00 95.31 88 ILE A N 1
ATOM 677 C CA . ILE A 1 88 ? -12.482 2.721 6.488 1.00 95.31 88 ILE A CA 1
ATOM 678 C C . ILE A 1 88 ? -11.076 2.133 6.336 1.00 95.31 88 ILE A C 1
ATOM 680 O O . ILE A 1 88 ? -10.355 2.514 5.415 1.00 95.31 88 ILE A O 1
ATOM 684 N N . LYS A 1 89 ? -10.699 1.173 7.193 1.00 96.00 89 LYS A N 1
ATOM 685 C CA . LYS A 1 89 ? -9.410 0.462 7.125 1.00 96.00 89 LYS A CA 1
ATOM 686 C C . LYS A 1 89 ? -9.170 -0.161 5.747 1.00 96.00 89 LYS A C 1
ATOM 688 O O . LYS A 1 89 ? -8.138 0.104 5.137 1.00 96.00 89 LYS A O 1
ATOM 693 N N . ARG A 1 90 ? -10.132 -0.930 5.228 1.00 97.38 90 ARG A N 1
ATOM 694 C CA . ARG A 1 90 ? -10.039 -1.538 3.891 1.00 97.38 90 ARG A CA 1
ATOM 695 C C . ARG A 1 90 ? -9.866 -0.489 2.791 1.00 97.38 90 ARG A C 1
ATOM 697 O O . ARG A 1 90 ? -8.971 -0.643 1.966 1.00 97.38 90 ARG A O 1
ATOM 704 N N . GLN A 1 91 ? -10.635 0.602 2.820 1.00 96.44 91 GLN A N 1
ATOM 705 C CA . GLN A 1 91 ? -10.497 1.666 1.821 1.00 96.44 91 GLN A CA 1
ATOM 706 C C . GLN A 1 91 ? -9.121 2.351 1.884 1.00 96.44 91 GLN A C 1
ATOM 708 O O . GLN A 1 91 ? -8.513 2.592 0.853 1.00 96.44 91 GLN A O 1
ATOM 713 N N . TRP A 1 92 ? -8.576 2.616 3.078 1.00 97.38 92 TRP A N 1
ATOM 714 C CA . TRP A 1 92 ? -7.220 3.171 3.221 1.00 97.38 92 TRP A CA 1
ATOM 715 C C . TRP A 1 92 ? -6.125 2.277 2.621 1.00 97.38 92 TRP A C 1
ATOM 717 O O . TRP A 1 92 ? -5.158 2.806 2.077 1.00 97.38 92 TRP A O 1
ATOM 727 N N . LEU A 1 93 ? -6.276 0.952 2.696 1.00 97.75 93 LEU A N 1
ATOM 728 C CA . LEU A 1 93 ? -5.334 0.005 2.097 1.00 97.75 93 LEU A CA 1
ATOM 729 C C . LEU A 1 93 ? -5.443 -0.034 0.562 1.00 97.75 93 LEU A C 1
ATOM 731 O O . LEU A 1 93 ? -4.420 -0.056 -0.120 1.00 97.75 93 LEU A O 1
ATOM 735 N N . VAL A 1 94 ? -6.669 -0.015 0.024 1.00 97.94 94 VAL A N 1
ATOM 736 C CA . VAL A 1 94 ? -6.932 0.050 -1.427 1.00 97.94 94 VAL A CA 1
ATOM 737 C C . VAL A 1 94 ? -6.403 1.356 -2.017 1.00 97.94 94 VAL A C 1
ATOM 739 O O . VAL A 1 94 ? -5.579 1.315 -2.930 1.00 97.94 94 VAL A O 1
ATOM 742 N N . ASP A 1 95 ? -6.791 2.498 -1.444 1.00 97.62 95 ASP A N 1
ATOM 743 C CA . ASP A 1 95 ? -6.387 3.822 -1.925 1.00 97.62 95 ASP A CA 1
ATOM 744 C C . ASP A 1 95 ? -4.859 3.969 -1.953 1.00 97.62 95 ASP A C 1
ATOM 746 O O . ASP A 1 95 ? -4.318 4.588 -2.862 1.00 97.62 95 ASP A O 1
ATOM 750 N N . ALA A 1 96 ? -4.138 3.387 -0.988 1.00 98.19 96 ALA A N 1
ATOM 751 C CA . ALA A 1 96 ? -2.677 3.430 -0.970 1.00 98.19 96 ALA A CA 1
ATOM 752 C C . ALA A 1 96 ? -2.043 2.658 -2.141 1.00 98.19 96 ALA A C 1
ATOM 754 O O . ALA A 1 96 ? -1.064 3.127 -2.727 1.00 98.19 96 ALA A O 1
ATOM 755 N N . ALA A 1 97 ? -2.607 1.507 -2.523 1.00 97.81 97 ALA A N 1
ATOM 756 C CA . ALA A 1 97 ? -2.149 0.758 -3.693 1.00 97.81 97 ALA A CA 1
ATOM 757 C C . ALA A 1 97 ? -2.500 1.486 -5.000 1.00 97.81 97 ALA A C 1
ATOM 759 O O . ALA A 1 97 ? -1.656 1.576 -5.894 1.00 97.81 97 ALA A O 1
ATOM 760 N N . GLU A 1 98 ? -3.694 2.072 -5.096 1.00 97.06 98 GLU A N 1
ATOM 761 C CA . GLU A 1 98 ? -4.115 2.853 -6.265 1.00 97.06 98 GLU A CA 1
ATOM 762 C C . GLU A 1 98 ? -3.283 4.140 -6.420 1.00 97.06 98 GLU A C 1
ATOM 764 O O . GLU A 1 98 ? -2.765 4.401 -7.505 1.00 97.06 98 GLU A O 1
ATOM 769 N N . ILE A 1 99 ? -3.014 4.876 -5.335 1.00 96.25 99 ILE A N 1
ATOM 770 C CA . ILE A 1 99 ? -2.107 6.037 -5.351 1.00 96.25 99 ILE A CA 1
ATOM 771 C C . ILE A 1 99 ? -0.681 5.619 -5.734 1.00 96.25 99 ILE A C 1
ATOM 773 O O . ILE A 1 99 ? -0.030 6.335 -6.491 1.00 96.25 99 ILE A O 1
ATOM 777 N N . SER A 1 100 ? -0.189 4.451 -5.303 1.00 96.19 100 SER A N 1
ATOM 778 C CA . SER A 1 100 ? 1.145 3.976 -5.711 1.00 96.19 100 SER A CA 1
ATOM 779 C C . SER A 1 100 ? 1.285 3.785 -7.232 1.00 96.19 100 SER A C 1
ATOM 781 O O . SER A 1 100 ? 2.377 3.960 -7.772 1.00 96.19 100 SER A O 1
ATOM 783 N N . CYS A 1 101 ? 0.180 3.519 -7.942 1.00 94.81 101 CYS A N 1
ATOM 784 C CA . CYS A 1 101 ? 0.173 3.392 -9.401 1.00 94.81 101 CYS A CA 1
ATOM 785 C C . CYS A 1 101 ? 0.458 4.718 -10.128 1.00 94.81 101 CYS A C 1
ATOM 787 O O . CYS A 1 101 ? 0.847 4.670 -11.289 1.00 94.81 101 CYS A O 1
ATOM 789 N N . ILE A 1 102 ? 0.294 5.874 -9.471 1.00 92.94 102 ILE A N 1
ATOM 790 C CA . ILE A 1 102 ? 0.491 7.213 -10.069 1.00 92.94 102 ILE A CA 1
ATOM 791 C C . ILE A 1 102 ? 1.482 8.106 -9.300 1.00 92.94 102 ILE A C 1
ATOM 793 O O . ILE A 1 102 ? 1.993 9.071 -9.856 1.00 92.94 102 ILE A O 1
ATOM 797 N N . SER A 1 103 ? 1.788 7.785 -8.039 1.00 93.38 103 SER A N 1
ATOM 798 C CA . SER A 1 103 ? 2.702 8.544 -7.171 1.00 93.38 103 SER A CA 1
ATOM 799 C C . SER A 1 103 ? 4.114 8.621 -7.757 1.00 93.38 103 SER A C 1
ATOM 801 O O . SER A 1 103 ? 4.640 7.624 -8.257 1.00 93.38 103 SER A O 1
ATOM 803 N N . SER A 1 104 ? 4.756 9.784 -7.661 1.00 93.31 104 SER A N 1
ATOM 804 C CA . SER A 1 104 ? 6.180 9.957 -7.969 1.00 93.31 104 SER A CA 1
ATOM 805 C C . SER A 1 104 ? 7.092 9.372 -6.883 1.00 93.31 104 SER A C 1
ATOM 807 O O . SER A 1 104 ? 8.283 9.212 -7.130 1.00 93.31 104 SER A O 1
ATOM 809 N N . TYR A 1 105 ? 6.545 9.014 -5.716 1.00 94.75 105 TYR A N 1
ATOM 810 C CA . TYR A 1 105 ? 7.262 8.401 -4.592 1.00 94.75 105 TYR A CA 1
ATOM 811 C C . TYR A 1 105 ? 6.615 7.058 -4.191 1.00 94.75 105 TYR A C 1
ATOM 813 O O . TYR A 1 105 ? 6.021 6.946 -3.109 1.00 94.75 105 TYR A O 1
ATOM 821 N N . PRO A 1 106 ? 6.673 6.017 -5.050 1.00 95.06 106 PRO A N 1
ATOM 822 C CA . PRO A 1 106 ? 6.079 4.710 -4.763 1.00 95.06 106 PRO A CA 1
ATOM 823 C C . PRO A 1 106 ? 6.621 4.071 -3.473 1.00 95.06 106 PRO A C 1
ATOM 825 O O . PRO A 1 106 ? 5.863 3.369 -2.795 1.00 95.06 106 PRO A O 1
ATOM 828 N N . THR A 1 107 ? 7.867 4.366 -3.068 1.00 96.62 107 THR A N 1
ATOM 829 C CA . THR A 1 107 ? 8.426 3.929 -1.773 1.00 96.62 107 THR A CA 1
ATOM 830 C C . THR A 1 107 ? 7.537 4.366 -0.603 1.00 96.62 107 THR A C 1
ATOM 832 O O . THR A 1 107 ? 7.273 3.571 0.295 1.00 96.62 107 THR A O 1
ATOM 835 N N . THR A 1 108 ? 7.012 5.596 -0.615 1.00 97.12 108 THR A N 1
ATOM 836 C CA . THR A 1 108 ? 6.161 6.140 0.461 1.00 97.12 108 THR A CA 1
ATOM 837 C C . THR A 1 108 ? 4.823 5.411 0.568 1.00 97.12 108 THR A C 1
ATOM 839 O O . THR A 1 108 ? 4.371 5.100 1.672 1.00 97.12 108 THR A O 1
ATOM 842 N N . ALA A 1 109 ? 4.202 5.083 -0.567 1.00 97.25 109 ALA A N 1
ATOM 843 C CA . ALA A 1 109 ? 2.956 4.323 -0.584 1.00 97.25 109 ALA A CA 1
ATOM 844 C C . ALA A 1 109 ? 3.166 2.873 -0.104 1.00 97.25 109 ALA A C 1
ATOM 846 O O . ALA A 1 109 ? 2.382 2.378 0.707 1.00 97.25 109 ALA A O 1
ATOM 847 N N . MET A 1 110 ? 4.257 2.217 -0.517 1.00 97.69 110 MET A N 1
ATOM 848 C CA . MET A 1 110 ? 4.602 0.868 -0.043 1.00 97.69 110 MET A CA 1
ATOM 849 C C . MET A 1 110 ? 4.991 0.839 1.442 1.00 97.69 110 MET A C 1
ATOM 851 O O . MET A 1 110 ? 4.599 -0.084 2.152 1.00 97.69 110 MET A O 1
ATOM 855 N N . LEU A 1 111 ? 5.676 1.872 1.943 1.00 97.12 111 LEU A N 1
ATOM 856 C CA . LEU A 1 111 ? 5.959 2.053 3.371 1.00 97.12 111 LEU A CA 1
ATOM 857 C C . LEU A 1 111 ? 4.677 2.193 4.201 1.00 97.12 111 LEU A C 1
ATOM 859 O O . LEU A 1 111 ? 4.569 1.585 5.266 1.00 97.12 111 LEU A O 1
ATOM 863 N N . PHE A 1 112 ? 3.691 2.953 3.713 1.00 97.50 112 PHE A N 1
ATOM 864 C CA . PHE A 1 112 ? 2.384 3.035 4.364 1.00 97.50 112 PHE A CA 1
ATOM 865 C C . PHE A 1 112 ? 1.667 1.678 4.365 1.00 97.50 112 PHE A C 1
ATOM 867 O O . PHE A 1 112 ? 1.174 1.256 5.411 1.00 97.50 112 PHE A O 1
ATOM 874 N N . ILE A 1 113 ? 1.649 0.971 3.227 1.00 97.88 113 ILE A N 1
ATOM 875 C CA . ILE A 1 113 ? 1.052 -0.370 3.122 1.00 97.88 113 ILE A CA 1
ATOM 876 C C . ILE A 1 113 ? 1.736 -1.342 4.094 1.00 97.88 113 ILE A C 1
ATOM 878 O O . ILE A 1 113 ? 1.027 -2.070 4.780 1.00 97.88 113 ILE A O 1
ATOM 882 N N . GLY A 1 114 ? 3.068 -1.312 4.221 1.00 96.00 114 GLY A N 1
ATOM 883 C CA . GLY A 1 114 ? 3.828 -2.162 5.147 1.00 96.00 114 GLY A CA 1
ATOM 884 C C . GLY A 1 114 ? 3.559 -1.850 6.621 1.00 96.00 114 GLY A C 1
ATOM 885 O O . GLY A 1 114 ? 3.285 -2.763 7.401 1.00 96.00 114 GLY A O 1
ATOM 886 N N . LEU A 1 115 ? 3.552 -0.565 7.009 1.00 95.44 115 LEU A N 1
ATOM 887 C CA . LEU A 1 115 ? 3.149 -0.145 8.360 1.00 95.44 115 LEU A CA 1
ATOM 888 C C . LEU A 1 115 ? 1.731 -0.634 8.680 1.00 95.44 115 LEU A C 1
ATOM 890 O O . LEU A 1 115 ? 1.472 -1.141 9.773 1.00 95.44 115 LEU A O 1
ATOM 894 N N . PHE A 1 116 ? 0.818 -0.491 7.720 1.00 95.69 116 PHE A N 1
ATOM 895 C CA . PHE A 1 116 ? -0.584 -0.862 7.845 1.00 95.69 116 PHE A CA 1
ATOM 896 C C . PHE A 1 116 ? -0.769 -2.388 7.940 1.00 95.69 116 PHE A C 1
ATOM 898 O O . PHE A 1 116 ? -1.422 -2.869 8.868 1.00 95.69 116 PHE A O 1
ATOM 905 N N . SER A 1 117 ? -0.170 -3.173 7.038 1.00 95.06 117 SER A N 1
ATOM 906 C CA . SER A 1 117 ? -0.265 -4.639 7.056 1.00 95.06 117 SER A CA 1
ATOM 907 C C . SER A 1 117 ? 0.447 -5.258 8.247 1.00 95.06 117 SER A C 1
ATOM 909 O O . SER A 1 117 ? -0.043 -6.239 8.808 1.00 95.06 117 SER A O 1
ATOM 911 N N . GLY A 1 118 ? 1.554 -4.666 8.692 1.00 93.12 118 GLY A N 1
ATOM 912 C CA . GLY A 1 118 ? 2.147 -4.986 9.981 1.00 93.12 118 GLY A CA 1
ATOM 913 C C . GLY A 1 118 ? 1.147 -4.764 11.116 1.00 93.12 118 GLY A C 1
ATOM 914 O O . GLY A 1 118 ? 0.804 -5.708 11.827 1.00 93.12 118 GLY A O 1
ATOM 915 N N . SER A 1 119 ? 0.637 -3.534 11.251 1.00 92.25 119 SER A N 1
ATOM 916 C CA . SER A 1 119 ? -0.187 -3.101 12.395 1.00 92.25 119 SER A CA 1
ATOM 917 C C . SER A 1 119 ? -1.547 -3.791 12.500 1.00 92.25 119 SER A C 1
ATOM 919 O O . SER 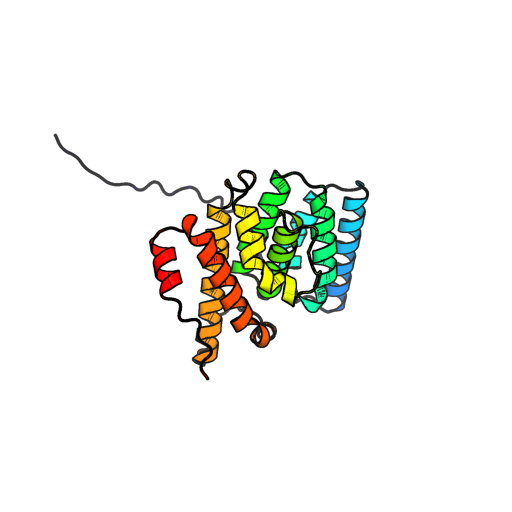A 1 119 ? -2.107 -3.849 13.593 1.00 92.25 119 SER A O 1
ATOM 921 N N . PHE A 1 120 ? -2.087 -4.312 11.394 1.00 92.38 120 PHE A N 1
ATOM 922 C CA . PHE A 1 120 ? -3.401 -4.968 11.364 1.00 92.38 120 PHE A CA 1
ATOM 923 C C . PHE A 1 120 ? -3.356 -6.480 11.101 1.00 92.38 120 PHE A C 1
ATOM 925 O O . PHE A 1 120 ? -4.410 -7.112 11.048 1.00 92.38 120 PHE A O 1
ATOM 932 N N . SER A 1 121 ? -2.168 -7.084 10.984 1.00 89.75 121 SER A N 1
ATOM 933 C CA . SER A 1 121 ? -2.005 -8.545 10.945 1.00 89.75 121 SER A CA 1
ATOM 934 C C . SER A 1 121 ? -1.611 -9.117 12.313 1.00 89.75 121 SER A C 1
ATOM 936 O O . SER A 1 121 ? -1.257 -8.395 13.246 1.00 89.75 121 SER A O 1
ATOM 938 N N . LYS A 1 122 ? -1.597 -10.452 12.432 1.00 84.06 122 LYS A N 1
ATOM 939 C CA . LYS A 1 122 ? -1.180 -11.169 13.656 1.00 84.06 122 LYS A CA 1
ATOM 940 C C . LYS A 1 122 ? 0.255 -10.859 14.125 1.00 84.06 122 LYS A C 1
ATOM 942 O O . LYS A 1 122 ? 0.618 -11.242 15.232 1.00 84.06 122 LYS A O 1
ATOM 947 N N . TYR A 1 123 ? 1.073 -10.217 13.285 1.00 77.75 123 TYR A N 1
ATOM 948 C CA . TYR A 1 123 ? 2.462 -9.858 13.581 1.00 77.75 123 TYR A CA 1
ATOM 949 C C . TYR A 1 123 ? 2.614 -8.506 14.301 1.00 77.75 123 TYR A C 1
ATOM 951 O O . TYR A 1 123 ? 3.726 -8.173 14.706 1.00 77.75 123 TYR A O 1
ATOM 959 N N . MET A 1 124 ? 1.517 -7.768 14.531 1.00 76.25 124 MET A N 1
ATOM 960 C CA . MET A 1 124 ? 1.489 -6.483 15.249 1.00 76.25 124 MET A CA 1
ATOM 961 C C . MET A 1 124 ? 2.405 -6.392 16.498 1.00 76.25 124 MET A C 1
ATOM 963 O O . MET A 1 124 ? 3.060 -5.362 16.648 1.00 76.25 124 MET A O 1
ATOM 967 N N . PRO A 1 125 ? 2.521 -7.407 17.386 1.00 59.19 125 PRO A N 1
ATOM 968 C CA . PRO A 1 125 ? 3.368 -7.305 18.583 1.00 59.19 125 PRO A CA 1
ATOM 969 C C . PRO A 1 125 ? 4.887 -7.298 18.329 1.00 59.19 125 PRO A C 1
ATOM 971 O O . PRO A 1 125 ? 5.644 -7.137 19.283 1.00 59.19 125 PRO A O 1
ATOM 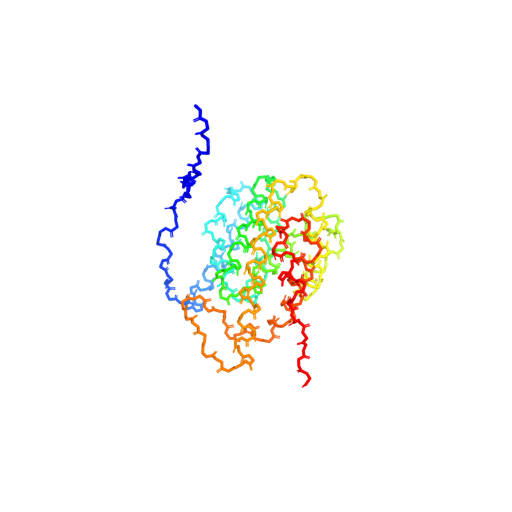974 N N . LEU A 1 126 ? 5.337 -7.529 17.090 1.00 61.09 126 LEU A N 1
ATOM 975 C CA . LEU A 1 126 ? 6.749 -7.733 16.730 1.00 61.09 126 LEU A CA 1
ATOM 976 C C . LEU A 1 126 ? 7.314 -6.650 15.792 1.00 61.09 126 LEU A C 1
ATOM 978 O O . LEU A 1 126 ? 8.450 -6.769 15.343 1.00 61.09 126 LEU A O 1
ATOM 982 N N . LEU A 1 127 ? 6.534 -5.615 15.468 1.00 64.75 127 LEU A N 1
ATOM 983 C CA . LEU A 1 127 ? 6.905 -4.630 14.448 1.00 64.75 127 LEU A CA 1
ATOM 984 C C . LEU A 1 127 ? 8.058 -3.726 14.892 1.00 64.75 127 LEU A C 1
ATOM 986 O O . LEU A 1 127 ? 7.944 -2.978 15.865 1.00 64.75 127 LEU A O 1
ATOM 990 N N . ILE A 1 128 ? 9.125 -3.716 14.098 1.00 65.62 128 ILE A N 1
ATOM 991 C CA . ILE A 1 128 ? 10.180 -2.708 14.178 1.00 65.62 128 ILE A CA 1
ATOM 992 C C . ILE A 1 128 ? 9.757 -1.527 13.295 1.00 65.62 128 ILE A C 1
ATOM 994 O O . ILE A 1 128 ? 9.562 -1.680 12.093 1.00 65.62 128 ILE A O 1
ATOM 998 N N . LEU A 1 129 ? 9.592 -0.342 13.889 1.00 80.50 129 LEU A N 1
ATOM 999 C CA . LEU A 1 129 ? 9.124 0.869 13.197 1.00 80.50 129 LEU A CA 1
ATOM 1000 C C . LEU A 1 129 ? 10.257 1.607 12.456 1.00 80.50 129 LEU A C 1
ATOM 1002 O O . LEU A 1 129 ? 10.401 2.828 12.566 1.00 80.50 129 LEU A O 1
ATOM 1006 N N . ASP A 1 130 ? 11.049 0.868 11.680 1.00 90.12 130 ASP A N 1
ATOM 1007 C CA . ASP A 1 130 ? 12.015 1.412 10.723 1.00 90.12 130 ASP A CA 1
ATOM 1008 C C . ASP A 1 130 ? 11.615 1.077 9.275 1.00 90.12 130 ASP A C 1
ATOM 1010 O O . ASP A 1 130 ? 10.914 0.101 9.008 1.00 90.12 130 ASP A O 1
ATOM 1014 N N . LYS A 1 131 ? 12.055 1.910 8.328 1.00 92.44 131 LYS A N 1
ATOM 1015 C CA . LYS A 1 131 ? 11.657 1.824 6.914 1.00 92.44 131 LYS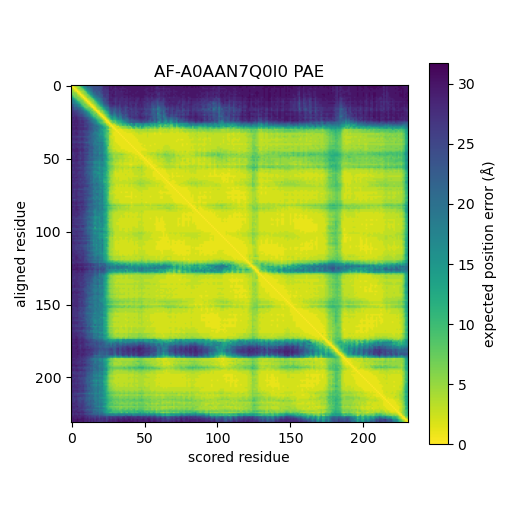 A CA 1
ATOM 1016 C C . LYS A 1 131 ? 12.112 0.537 6.224 1.00 92.44 131 LYS A C 1
ATOM 1018 O O . LYS A 1 131 ? 11.432 0.075 5.313 1.00 92.44 131 LYS A O 1
ATOM 1023 N N . VAL A 1 132 ? 13.265 -0.009 6.607 1.00 92.06 132 VAL A N 1
ATOM 1024 C CA . VAL A 1 132 ? 13.860 -1.174 5.944 1.00 92.06 132 VAL A CA 1
ATOM 1025 C C . VAL A 1 132 ? 13.134 -2.435 6.392 1.00 92.06 132 VAL A C 1
ATOM 1027 O O . VAL A 1 132 ? 12.655 -3.168 5.530 1.00 92.06 132 VAL A O 1
ATOM 1030 N N . SER A 1 133 ? 12.953 -2.629 7.704 1.00 91.81 133 SER A N 1
ATOM 1031 C CA . SER A 1 133 ? 12.196 -3.771 8.245 1.00 91.81 133 SER A CA 1
ATOM 1032 C C . SER A 1 133 ? 10.739 -3.766 7.765 1.00 91.81 133 SER A C 1
ATOM 1034 O O . SER A 1 133 ? 10.202 -4.789 7.347 1.00 91.81 133 SER A O 1
ATOM 1036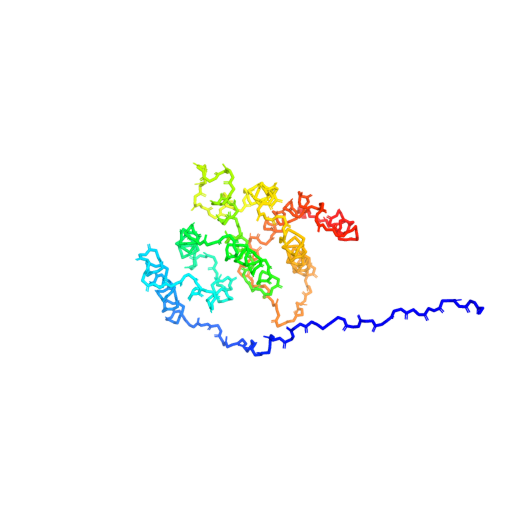 N N . VAL A 1 134 ? 10.096 -2.593 7.732 1.00 93.31 134 VAL A N 1
ATOM 1037 C CA . VAL A 1 134 ? 8.715 -2.455 7.236 1.00 93.31 134 VAL A CA 1
ATOM 1038 C C . VAL A 1 134 ? 8.571 -2.849 5.760 1.00 93.31 134 VAL A C 1
ATOM 1040 O O . VAL A 1 134 ? 7.534 -3.397 5.382 1.00 93.31 134 VAL A O 1
ATOM 1043 N N . LEU A 1 135 ? 9.589 -2.610 4.925 1.00 94.25 135 LEU A N 1
ATOM 1044 C CA . LEU A 1 135 ? 9.584 -3.044 3.526 1.00 94.25 135 LEU A CA 1
ATOM 1045 C C . LEU A 1 135 ? 10.026 -4.507 3.359 1.00 94.25 135 LEU A C 1
ATOM 1047 O O . LEU A 1 135 ? 9.430 -5.205 2.542 1.00 94.25 135 LEU A O 1
ATOM 1051 N N . SER A 1 136 ? 11.000 -5.019 4.122 1.00 92.69 136 SER A N 1
ATOM 1052 C CA . SER A 1 136 ? 11.382 -6.443 4.045 1.00 92.69 136 SER A CA 1
ATOM 1053 C C . SER A 1 136 ? 10.245 -7.371 4.462 1.00 92.69 136 SER A C 1
ATOM 1055 O O . SER A 1 136 ? 10.051 -8.429 3.862 1.00 92.69 136 SER A O 1
ATOM 1057 N N . ASP A 1 137 ? 9.462 -6.949 5.454 1.00 92.75 137 ASP A N 1
ATOM 1058 C CA . ASP A 1 137 ? 8.401 -7.754 6.056 1.00 92.75 137 ASP A CA 1
ATOM 1059 C C . ASP A 1 137 ? 7.047 -7.542 5.356 1.00 92.75 137 ASP A C 1
ATOM 1061 O O . ASP A 1 137 ? 6.097 -8.302 5.587 1.00 92.75 137 ASP A O 1
ATOM 1065 N N . LEU A 1 138 ? 6.945 -6.547 4.463 1.00 94.75 138 LEU A N 1
ATOM 1066 C CA . LEU A 1 138 ? 5.755 -6.245 3.661 1.00 94.75 138 LEU A CA 1
ATOM 1067 C C . LEU A 1 138 ? 5.166 -7.500 2.982 1.00 94.75 138 LEU A C 1
ATOM 1069 O O . LEU A 1 138 ? 3.977 -7.749 3.185 1.00 94.75 138 LEU A O 1
ATOM 1073 N N . PRO A 1 139 ? 5.926 -8.357 2.262 1.00 95.50 139 PRO A N 1
ATOM 1074 C CA . PRO A 1 139 ? 5.351 -9.521 1.585 1.00 95.50 139 PRO A CA 1
ATOM 1075 C C . PRO A 1 139 ? 4.698 -10.528 2.544 1.00 95.50 139 PRO A C 1
ATOM 1077 O O . PRO A 1 139 ? 3.700 -11.157 2.189 1.00 95.50 139 PRO A O 1
ATOM 1080 N N . LEU A 1 140 ? 5.221 -10.667 3.768 1.00 93.50 140 LEU A N 1
ATOM 1081 C CA . LEU A 1 140 ? 4.710 -11.601 4.777 1.00 93.50 140 LEU A CA 1
ATOM 1082 C C . LEU A 1 140 ? 3.539 -11.008 5.570 1.00 93.50 140 LEU A C 1
ATOM 1084 O O . LEU A 1 140 ? 2.507 -11.667 5.732 1.00 93.50 140 LEU A O 1
ATOM 1088 N N . THR A 1 141 ? 3.667 -9.764 6.037 1.00 94.50 141 THR A N 1
ATOM 1089 C CA . THR A 1 141 ? 2.615 -9.079 6.808 1.00 94.50 141 THR A CA 1
ATOM 1090 C C . THR A 1 141 ? 1.366 -8.844 5.959 1.00 94.50 141 THR A C 1
ATOM 1092 O O . THR A 1 141 ? 0.256 -9.119 6.415 1.00 94.50 141 THR A O 1
ATOM 1095 N N . LEU A 1 142 ? 1.531 -8.434 4.698 1.00 95.56 142 LEU A N 1
ATOM 1096 C CA . LEU A 1 142 ? 0.441 -8.202 3.749 1.00 95.56 142 LEU A CA 1
ATOM 1097 C C . LEU A 1 142 ? -0.263 -9.494 3.336 1.00 95.56 142 LEU A C 1
ATOM 1099 O O . LEU A 1 142 ? -1.492 -9.548 3.339 1.00 95.56 142 LEU A O 1
ATOM 1103 N N . THR A 1 143 ? 0.490 -10.562 3.063 1.00 95.00 143 THR A N 1
ATOM 1104 C CA . THR A 1 143 ? -0.097 -11.887 2.794 1.00 95.00 143 THR A CA 1
ATOM 1105 C C . THR A 1 143 ? -0.849 -12.419 4.010 1.00 95.00 143 THR A C 1
ATOM 1107 O O . THR A 1 143 ? -1.898 -13.048 3.859 1.00 95.00 143 THR A O 1
ATOM 1110 N N . CYS A 1 144 ? -0.360 -12.143 5.223 1.00 94.12 144 CYS A N 1
ATOM 1111 C CA . CYS A 1 144 ? -1.064 -12.504 6.446 1.00 94.12 144 CYS A CA 1
ATOM 1112 C C . CYS A 1 144 ? -2.350 -11.691 6.648 1.00 94.12 144 CYS A C 1
ATOM 1114 O O . CYS A 1 144 ? -3.355 -12.272 7.050 1.00 94.12 144 CYS A O 1
ATOM 1116 N N . LEU A 1 145 ? -2.330 -10.384 6.366 1.00 95.44 145 LEU A N 1
ATOM 1117 C CA . LEU A 1 145 ? -3.507 -9.515 6.432 1.00 95.44 145 LEU A CA 1
ATOM 1118 C C . LEU A 1 145 ? -4.583 -9.979 5.439 1.00 95.44 145 LEU A C 1
ATOM 1120 O O . LEU A 1 145 ? -5.710 -10.273 5.822 1.00 95.44 145 LEU A O 1
ATOM 1124 N N . LEU A 1 146 ? -4.208 -10.134 4.168 1.00 95.69 146 LEU A N 1
ATOM 1125 C CA . LEU A 1 146 ? -5.102 -10.536 3.077 1.00 95.69 146 LEU A CA 1
ATOM 1126 C C . LEU A 1 146 ? -5.422 -12.043 3.065 1.00 95.69 146 LEU A C 1
ATOM 1128 O O . LEU A 1 146 ? -5.934 -12.555 2.070 1.00 95.69 146 LEU A O 1
ATOM 1132 N N . SER A 1 147 ? -5.115 -12.765 4.146 1.00 93.19 147 SER A N 1
ATOM 1133 C CA . SER A 1 147 ? -5.579 -14.139 4.391 1.00 93.19 147 SER A CA 1
ATOM 1134 C C . SER A 1 147 ? -6.583 -14.237 5.547 1.00 93.19 147 SER A C 1
ATOM 1136 O O . SER A 1 147 ? -7.116 -15.317 5.785 1.00 93.19 147 SER A O 1
ATOM 1138 N N . ASP A 1 148 ? -6.862 -13.134 6.246 1.00 94.12 148 ASP A N 1
ATOM 1139 C CA . ASP A 1 148 ? -7.984 -13.024 7.178 1.00 94.12 148 ASP A CA 1
ATOM 1140 C C . ASP A 1 148 ? -9.274 -12.701 6.377 1.00 94.12 148 ASP A C 1
ATOM 1142 O O . ASP A 1 148 ? -9.274 -11.741 5.595 1.00 94.12 148 ASP A O 1
ATOM 1146 N N . PRO A 1 149 ? -10.381 -13.460 6.550 1.00 93.12 149 PRO A N 1
ATOM 1147 C CA . PRO A 1 149 ? -11.648 -13.234 5.843 1.00 93.12 149 PRO A CA 1
ATOM 1148 C C . PRO A 1 149 ? -12.204 -11.808 5.947 1.00 93.12 149 PRO A C 1
ATOM 1150 O O . PRO A 1 149 ? -12.892 -11.348 5.037 1.00 93.12 149 PRO A O 1
ATOM 1153 N N . ASN A 1 150 ? -11.861 -11.055 7.000 1.00 93.25 150 ASN A N 1
ATOM 1154 C CA . ASN A 1 150 ? -12.234 -9.645 7.136 1.00 93.25 150 ASN A CA 1
ATOM 1155 C C . ASN A 1 150 ? -11.683 -8.747 6.009 1.00 93.25 150 ASN A C 1
ATOM 1157 O O . ASN A 1 150 ? -12.131 -7.605 5.880 1.00 93.25 150 ASN A O 1
ATOM 1161 N N . TRP A 1 151 ? -10.737 -9.228 5.196 1.00 95.44 151 TRP A N 1
ATOM 1162 C CA . TRP A 1 151 ? -10.088 -8.479 4.112 1.00 95.44 151 TRP A CA 1
ATOM 1163 C C . TRP A 1 151 ? -10.334 -9.069 2.717 1.00 95.44 151 TRP A C 1
ATOM 1165 O O . TRP A 1 151 ? -10.000 -8.424 1.722 1.00 95.44 151 TRP A O 1
ATOM 1175 N N . GLU A 1 152 ? -10.957 -10.249 2.622 1.00 91.69 152 GLU A N 1
ATOM 1176 C CA . GLU A 1 152 ? -11.179 -10.977 1.362 1.00 91.69 152 GLU A CA 1
ATOM 1177 C C . GLU A 1 152 ? -11.869 -10.108 0.298 1.00 91.69 152 GLU A C 1
ATOM 1179 O O . GLU A 1 152 ? -11.406 -10.032 -0.840 1.00 91.69 152 GLU A O 1
ATOM 1184 N N . GLY A 1 153 ? -12.900 -9.354 0.698 1.00 93.62 153 GLY A N 1
ATOM 1185 C CA . GLY A 1 153 ? -13.689 -8.493 -0.191 1.00 93.62 153 GLY A CA 1
ATOM 1186 C C . GLY A 1 153 ? -12.933 -7.347 -0.883 1.00 93.62 153 GLY A C 1
ATOM 1187 O O . GLY A 1 153 ? -13.496 -6.743 -1.789 1.00 93.62 153 GLY A O 1
ATOM 1188 N N . ILE A 1 154 ? -11.682 -7.047 -0.502 1.00 96.94 154 ILE A N 1
ATOM 1189 C CA . ILE A 1 154 ? -10.808 -6.113 -1.246 1.00 96.94 154 ILE A CA 1
ATOM 1190 C C . ILE A 1 154 ? -9.561 -6.773 -1.845 1.00 96.94 154 ILE A C 1
ATOM 1192 O O . ILE A 1 154 ? -8.838 -6.125 -2.601 1.00 96.94 154 ILE A O 1
ATOM 1196 N N . ALA A 1 155 ? -9.283 -8.043 -1.534 1.00 95.31 155 ALA A N 1
ATOM 1197 C CA . ALA A 1 155 ? -7.998 -8.670 -1.842 1.00 95.31 155 ALA A CA 1
ATOM 1198 C C . ALA A 1 155 ? -7.700 -8.718 -3.353 1.00 95.31 155 ALA A C 1
ATOM 1200 O O . ALA A 1 155 ? -6.565 -8.479 -3.764 1.00 95.31 155 ALA A O 1
ATOM 1201 N N . GLY A 1 156 ? -8.723 -8.952 -4.184 1.00 95.56 156 GLY A N 1
ATOM 1202 C CA . GLY A 1 156 ? -8.627 -8.901 -5.649 1.00 95.56 156 GLY A CA 1
ATOM 1203 C C . GLY A 1 156 ? -8.305 -7.507 -6.199 1.00 95.56 156 GLY A C 1
ATOM 1204 O O . GLY A 1 156 ? -7.338 -7.352 -6.946 1.00 95.56 156 GLY A O 1
ATOM 1205 N N . GLN A 1 157 ? -9.066 -6.481 -5.796 1.00 96.56 157 GLN A N 1
ATOM 1206 C CA . GLN A 1 157 ? -8.837 -5.089 -6.216 1.00 96.56 157 GLN A CA 1
ATOM 1207 C C . GLN A 1 157 ? -7.443 -4.616 -5.795 1.00 96.56 157 GLN A C 1
ATOM 1209 O O . GLN A 1 157 ? -6.652 -4.190 -6.637 1.00 96.56 157 GLN A O 1
ATOM 1214 N N . PHE A 1 158 ? -7.116 -4.781 -4.511 1.00 97.62 158 PHE A N 1
ATOM 1215 C CA . PHE A 1 158 ? -5.827 -4.388 -3.956 1.00 97.62 158 PHE A CA 1
ATOM 1216 C C . PHE A 1 158 ? -4.657 -5.084 -4.671 1.00 97.62 158 PHE A C 1
ATOM 1218 O O . PHE A 1 158 ? -3.690 -4.426 -5.045 1.00 97.62 158 PHE A O 1
ATOM 1225 N N . THR A 1 159 ? -4.739 -6.399 -4.912 1.00 96.94 159 THR A N 1
ATOM 1226 C CA . THR A 1 159 ? -3.634 -7.135 -5.554 1.00 96.94 159 THR A CA 1
ATOM 1227 C C . THR A 1 159 ? -3.501 -6.754 -7.033 1.00 96.94 159 THR A C 1
ATOM 1229 O O . THR A 1 159 ? -2.387 -6.674 -7.548 1.00 96.94 159 THR A O 1
ATOM 1232 N N . SER A 1 160 ?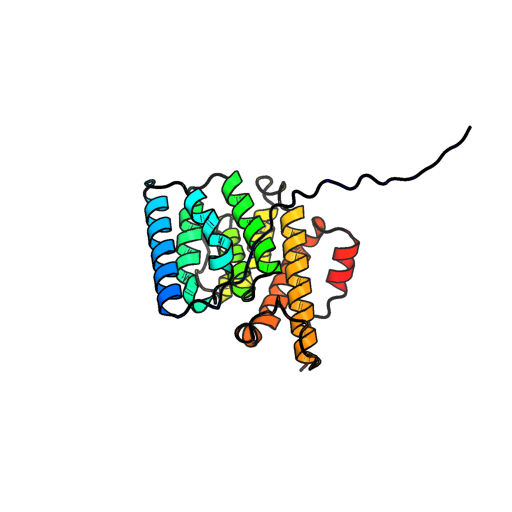 -4.608 -6.440 -7.717 1.00 96.31 160 SER A N 1
ATOM 1233 C CA . SER A 1 160 ? -4.573 -5.900 -9.082 1.00 96.31 160 SER A CA 1
ATOM 1234 C C . SER A 1 160 ? -3.917 -4.513 -9.143 1.00 96.31 160 SER A C 1
ATOM 1236 O O . SER A 1 160 ? -3.163 -4.263 -10.083 1.00 96.31 160 SER A O 1
ATOM 1238 N N . ALA A 1 161 ? -4.143 -3.646 -8.147 1.00 97.31 161 ALA A N 1
ATOM 1239 C CA . ALA A 1 161 ? -3.475 -2.347 -8.027 1.00 97.31 161 ALA A CA 1
ATOM 1240 C C . ALA A 1 161 ? -1.980 -2.495 -7.677 1.00 97.31 161 ALA A C 1
ATOM 1242 O O . ALA A 1 161 ? -1.131 -1.918 -8.354 1.00 97.31 161 ALA A O 1
ATOM 1243 N N . LEU A 1 162 ? -1.636 -3.340 -6.696 1.00 97.56 162 LEU A N 1
ATOM 1244 C CA . LEU A 1 162 ? -0.244 -3.646 -6.341 1.00 97.56 162 LEU A CA 1
ATOM 1245 C C . LEU A 1 162 ? 0.542 -4.185 -7.548 1.00 97.56 162 LEU A C 1
ATOM 1247 O O . LEU A 1 162 ? 1.662 -3.737 -7.798 1.00 97.56 162 LEU A O 1
ATOM 1251 N N . TRP A 1 163 ? -0.060 -5.084 -8.336 1.00 96.12 163 TRP A N 1
ATOM 1252 C CA . TRP A 1 163 ? 0.511 -5.539 -9.606 1.00 96.12 163 TRP A CA 1
ATOM 1253 C C . TRP A 1 163 ? 0.783 -4.369 -10.557 1.00 96.12 163 TRP A C 1
ATOM 1255 O O . TRP A 1 163 ? 1.894 -4.252 -11.061 1.00 96.12 163 TRP A O 1
ATOM 1265 N N . SER A 1 164 ? -0.197 -3.493 -10.793 1.00 95.50 164 SER A N 1
ATOM 1266 C CA . SER A 1 164 ? -0.057 -2.389 -11.755 1.00 95.50 164 SER A CA 1
ATOM 1267 C C . SER A 1 164 ? 1.031 -1.391 -11.335 1.00 95.50 164 SER A C 1
ATOM 1269 O O . SER A 1 164 ? 1.787 -0.903 -12.172 1.00 95.50 164 SER A O 1
ATOM 1271 N N . SER A 1 165 ? 1.176 -1.152 -10.030 1.0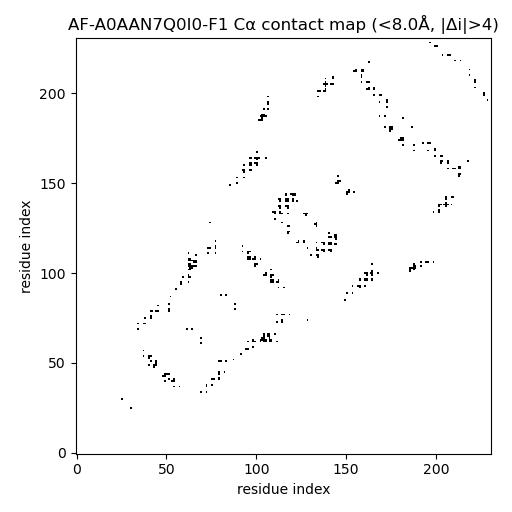0 95.81 165 SER A N 1
ATOM 1272 C CA . SER A 1 165 ? 2.282 -0.376 -9.457 1.00 95.81 165 SER A CA 1
ATOM 1273 C C . SER A 1 165 ? 3.640 -1.078 -9.616 1.00 95.81 165 SER A C 1
ATOM 1275 O O . SER A 1 165 ? 4.632 -0.445 -9.979 1.00 95.81 165 SER A O 1
ATOM 1277 N N . THR A 1 166 ? 3.681 -2.406 -9.440 1.00 95.94 166 THR A N 1
ATOM 1278 C CA . THR A 1 166 ? 4.881 -3.233 -9.688 1.00 95.94 166 THR A CA 1
ATOM 1279 C C . THR A 1 166 ? 5.287 -3.191 -11.163 1.00 95.94 166 THR A C 1
ATOM 1281 O O . THR A 1 166 ? 6.464 -3.042 -11.475 1.00 95.94 166 THR A O 1
ATOM 1284 N N . GLU A 1 167 ? 4.318 -3.264 -12.078 1.00 93.31 167 GLU A N 1
ATOM 1285 C CA . GLU A 1 167 ? 4.516 -3.185 -13.527 1.00 93.31 167 GLU A CA 1
ATOM 1286 C C . GLU A 1 167 ? 5.050 -1.806 -13.955 1.00 93.31 167 GLU A C 1
ATOM 1288 O O . GLU A 1 167 ? 6.006 -1.735 -14.731 1.00 93.31 167 GLU A O 1
ATOM 1293 N N . ARG A 1 168 ? 4.517 -0.713 -13.386 1.00 92.94 168 ARG A N 1
ATOM 1294 C CA . ARG A 1 168 ? 5.038 0.652 -13.589 1.00 92.94 168 ARG A CA 1
ATOM 1295 C C . ARG A 1 168 ? 6.476 0.800 -13.085 1.00 92.94 168 ARG A C 1
ATOM 1297 O O . ARG A 1 168 ? 7.317 1.328 -13.811 1.00 92.94 168 ARG A O 1
ATOM 1304 N N . LEU A 1 169 ? 6.777 0.310 -11.879 1.00 92.94 169 LEU A N 1
ATOM 1305 C CA . LEU A 1 169 ? 8.132 0.356 -11.322 1.00 92.94 169 LEU A CA 1
ATOM 1306 C C . LEU A 1 169 ? 9.112 -0.494 -12.149 1.00 92.94 169 LEU A C 1
ATOM 1308 O O . LEU A 1 169 ? 10.216 -0.039 -12.433 1.00 92.94 169 LEU A O 1
ATOM 1312 N N . TYR A 1 170 ? 8.698 -1.680 -12.606 1.00 92.31 170 TYR A N 1
ATOM 1313 C CA . TYR A 1 170 ? 9.484 -2.525 -13.512 1.00 92.31 170 TYR A CA 1
ATOM 1314 C C . TYR A 1 170 ? 9.794 -1.810 -14.836 1.00 92.31 170 TYR A C 1
ATOM 1316 O O . TYR A 1 170 ? 10.943 -1.801 -15.282 1.00 92.31 170 TYR A O 1
ATOM 1324 N N . GLY A 1 171 ? 8.794 -1.163 -15.445 1.00 89.56 171 GLY A N 1
ATOM 1325 C CA . GLY A 1 171 ? 8.964 -0.374 -16.669 1.00 89.56 171 GLY A CA 1
ATOM 1326 C C . GLY A 1 171 ? 9.902 0.825 -16.493 1.00 89.56 171 GLY A C 1
ATOM 1327 O O . GLY A 1 171 ? 10.717 1.098 -17.370 1.00 89.56 171 GLY A O 1
ATOM 1328 N N . TRP A 1 172 ? 9.845 1.503 -15.343 1.00 88.50 172 TRP A N 1
ATOM 1329 C CA . TRP A 1 172 ? 10.747 2.613 -15.023 1.00 88.50 172 TRP A CA 1
ATOM 1330 C C . TRP A 1 172 ? 12.189 2.138 -14.795 1.00 88.50 172 TRP A C 1
ATOM 1332 O O . TRP A 1 172 ? 13.101 2.659 -15.430 1.00 88.50 172 TRP A O 1
ATOM 1342 N N . VAL A 1 173 ? 12.392 1.099 -13.973 1.00 88.19 173 VAL A N 1
ATOM 1343 C CA . VAL A 1 173 ? 13.719 0.514 -13.691 1.00 88.19 173 VAL A CA 1
ATOM 1344 C C . VAL A 1 173 ? 14.369 -0.037 -14.965 1.00 88.19 173 VAL A C 1
ATOM 1346 O O . VAL A 1 173 ? 15.546 0.200 -15.218 1.00 88.19 173 VAL A O 1
ATOM 1349 N N . THR A 1 174 ? 13.617 -0.746 -15.812 1.00 85.25 174 THR A N 1
ATOM 1350 C CA . THR A 1 174 ? 14.154 -1.235 -17.095 1.00 85.25 174 THR A CA 1
ATOM 1351 C C . THR A 1 174 ? 14.393 -0.101 -18.096 1.00 85.25 174 THR A C 1
ATOM 1353 O O . THR A 1 174 ? 15.377 -0.145 -18.833 1.00 85.25 174 THR A O 1
ATOM 1356 N N . GLY A 1 175 ? 13.562 0.947 -18.096 1.00 77.81 175 GLY A N 1
ATOM 1357 C CA . GLY A 1 175 ? 13.753 2.146 -18.915 1.00 77.81 175 GLY A CA 1
ATOM 1358 C C . GLY A 1 175 ? 15.034 2.916 -18.578 1.00 77.81 175 GLY A C 1
ATOM 1359 O O . GLY A 1 175 ? 15.798 3.247 -19.491 1.00 77.81 175 GLY A O 1
ATOM 1360 N N . THR A 1 176 ? 15.313 3.135 -17.287 1.00 67.06 176 THR A N 1
ATOM 1361 C CA . THR A 1 176 ? 16.533 3.825 -16.831 1.00 67.06 176 THR A CA 1
ATOM 1362 C C . THR A 1 176 ? 17.793 3.005 -17.111 1.00 67.06 176 THR A C 1
ATOM 1364 O O . THR A 1 176 ? 18.764 3.568 -17.619 1.00 67.06 176 THR A O 1
ATOM 1367 N N . TYR A 1 177 ? 17.778 1.680 -16.903 1.00 60.91 177 TYR A N 1
ATOM 1368 C CA . TYR A 1 177 ? 18.900 0.808 -17.296 1.00 60.91 177 TYR A CA 1
ATOM 1369 C C . TYR A 1 177 ? 19.163 0.790 -18.812 1.00 60.91 177 TYR A C 1
ATOM 1371 O O . TYR A 1 177 ? 20.311 0.650 -19.230 1.00 60.91 177 TYR A O 1
ATOM 1379 N N . LEU A 1 178 ? 18.127 0.946 -19.642 1.00 64.00 178 LEU A N 1
ATOM 1380 C CA . LEU A 1 178 ? 18.250 0.977 -21.106 1.00 64.00 178 LEU A CA 1
ATOM 1381 C C . LEU A 1 178 ? 18.539 2.377 -21.678 1.00 64.00 178 LEU A C 1
ATOM 1383 O O . LEU A 1 178 ? 18.592 2.528 -22.900 1.00 64.00 178 LEU A O 1
ATOM 1387 N N . GLY A 1 179 ? 18.716 3.399 -20.831 1.00 59.09 179 GLY A N 1
ATOM 1388 C CA . GLY A 1 179 ? 19.043 4.764 -21.259 1.00 59.09 179 GLY A CA 1
ATOM 1389 C C . GLY A 1 179 ? 17.971 5.423 -22.135 1.00 59.09 179 GLY A C 1
ATOM 1390 O O . GLY A 1 179 ? 18.286 6.318 -22.919 1.00 59.09 179 GLY A O 1
ATOM 1391 N N . ARG A 1 180 ? 16.715 4.967 -22.047 1.00 57.00 180 ARG A N 1
ATOM 1392 C CA . ARG A 1 180 ? 15.588 5.536 -22.794 1.00 57.00 180 ARG A CA 1
ATOM 1393 C C . ARG A 1 180 ? 14.936 6.636 -21.959 1.00 57.00 180 ARG A C 1
ATOM 1395 O O . ARG A 1 180 ? 14.557 6.388 -20.819 1.00 57.00 180 ARG A O 1
ATOM 1402 N N . GLU A 1 181 ? 14.761 7.819 -22.546 1.00 53.69 181 GLU A N 1
ATOM 1403 C CA . GLU A 1 181 ? 13.992 8.907 -21.932 1.00 53.69 181 GLU A CA 1
ATOM 1404 C C . GLU A 1 181 ? 12.577 8.424 -21.575 1.00 53.69 181 GLU A C 1
ATOM 1406 O O . GLU A 1 181 ? 11.909 7.756 -22.373 1.00 53.69 181 GLU A O 1
ATOM 1411 N N . ALA A 1 182 ? 12.138 8.716 -20.350 1.00 52.44 182 ALA A N 1
ATOM 1412 C CA . ALA A 1 182 ? 10.838 8.281 -19.862 1.00 52.44 182 ALA A CA 1
ATOM 1413 C C . ALA A 1 182 ? 9.703 9.051 -20.570 1.00 52.44 182 ALA A C 1
ATOM 1415 O O . ALA A 1 182 ? 9.832 10.254 -20.802 1.00 52.44 182 ALA A O 1
ATOM 1416 N N . PRO A 1 183 ? 8.575 8.401 -20.909 1.00 48.09 183 PRO A N 1
ATOM 1417 C CA . PRO A 1 183 ? 7.368 9.120 -21.297 1.00 48.09 183 PRO A CA 1
ATOM 1418 C C . PRO A 1 183 ? 6.782 9.824 -20.061 1.00 48.09 183 PRO A C 1
ATOM 1420 O O . PRO A 1 183 ? 6.559 9.185 -19.033 1.00 48.09 183 PRO A O 1
ATOM 1423 N N . GLY A 1 184 ? 6.574 11.137 -20.172 1.00 49.41 184 GLY A N 1
ATOM 1424 C CA . GLY A 1 184 ? 6.338 12.020 -19.027 1.00 49.41 184 GLY A CA 1
ATOM 1425 C C . GLY A 1 184 ? 4.942 11.992 -18.387 1.00 49.41 184 GLY A C 1
ATOM 1426 O O . GLY A 1 184 ? 4.139 11.083 -18.577 1.00 49.41 184 GLY A O 1
ATOM 1427 N N . GLU A 1 185 ? 4.675 13.035 -17.596 1.00 47.03 185 GLU A N 1
ATOM 1428 C CA . GLU A 1 185 ? 3.466 13.304 -16.786 1.00 47.03 185 GLU A CA 1
ATOM 1429 C C . GLU A 1 185 ? 3.186 12.368 -15.590 1.00 47.03 185 GLU A C 1
ATOM 1431 O O . GLU A 1 185 ? 2.572 12.819 -14.625 1.00 47.03 185 GLU A O 1
ATOM 1436 N N . GLN A 1 186 ? 3.676 11.121 -15.565 1.00 60.34 186 GLN A N 1
ATOM 1437 C CA . GLN A 1 186 ? 3.575 10.228 -14.386 1.00 60.34 186 GLN A CA 1
ATOM 1438 C C . GLN A 1 186 ? 4.921 9.612 -13.975 1.00 60.34 186 GLN A C 1
ATOM 1440 O O . GLN A 1 186 ? 5.019 8.430 -13.627 1.00 60.34 186 GLN A O 1
ATOM 1445 N N . GLU A 1 187 ? 5.979 10.418 -14.000 1.00 80.81 187 GLU A N 1
ATOM 1446 C CA . GLU A 1 187 ? 7.335 9.983 -13.666 1.00 80.81 187 GLU A CA 1
ATOM 1447 C C . GLU A 1 187 ? 7.514 9.668 -12.170 1.00 80.81 187 GLU A C 1
ATOM 1449 O O . GLU A 1 187 ? 7.024 10.373 -11.282 1.00 80.81 187 GLU A O 1
ATOM 1454 N N . ILE A 1 188 ? 8.251 8.589 -11.899 1.00 86.81 188 ILE A N 1
ATOM 1455 C CA . ILE A 1 188 ? 8.818 8.286 -10.581 1.00 86.81 188 ILE A CA 1
ATOM 1456 C C . ILE A 1 188 ? 10.025 9.210 -10.379 1.00 86.81 188 ILE A C 1
ATOM 1458 O O . ILE A 1 188 ? 10.845 9.366 -11.286 1.00 86.81 188 ILE A O 1
ATOM 1462 N N . ASN A 1 189 ? 10.122 9.844 -9.209 1.00 90.50 189 ASN A N 1
ATOM 1463 C CA . ASN A 1 189 ? 11.149 10.842 -8.937 1.00 90.50 189 ASN A CA 1
ATOM 1464 C C . ASN A 1 189 ? 12.552 10.198 -8.972 1.00 90.50 189 ASN A C 1
ATOM 1466 O O . ASN A 1 189 ? 12.744 9.155 -8.342 1.00 90.50 189 ASN A O 1
ATOM 1470 N N . PRO A 1 190 ? 13.559 10.818 -9.621 1.00 88.06 190 PRO A N 1
ATOM 1471 C CA . PRO A 1 190 ? 14.937 10.324 -9.620 1.00 88.06 190 PRO A CA 1
ATOM 1472 C C . PRO A 1 190 ? 15.539 10.028 -8.233 1.00 88.06 190 PRO A C 1
ATOM 1474 O O . PRO A 1 190 ? 16.455 9.208 -8.147 1.00 88.06 190 PRO A O 1
ATOM 1477 N N . SER A 1 191 ? 15.028 10.622 -7.145 1.00 89.62 191 SER A N 1
ATOM 1478 C CA . SER A 1 191 ? 15.423 10.280 -5.768 1.00 89.62 191 SER A CA 1
ATOM 1479 C C . SER A 1 191 ? 15.181 8.808 -5.409 1.00 89.62 191 SER A C 1
ATOM 1481 O O . SER A 1 191 ? 15.936 8.234 -4.627 1.00 89.62 191 SER A O 1
ATOM 1483 N N . GLU A 1 192 ? 14.154 8.183 -5.990 1.00 90.62 192 GLU A N 1
ATOM 1484 C CA . GLU A 1 192 ? 13.776 6.786 -5.735 1.00 90.62 192 GLU A CA 1
ATOM 1485 C C . GLU A 1 192 ? 14.759 5.789 -6.383 1.00 90.62 192 GLU A C 1
ATOM 1487 O O . GLU A 1 192 ? 14.725 4.603 -6.069 1.00 90.62 192 GLU A O 1
ATOM 1492 N N . ASN A 1 193 ? 15.670 6.229 -7.264 1.00 87.12 193 ASN A N 1
ATOM 1493 C CA . ASN A 1 193 ? 16.557 5.335 -8.026 1.00 87.12 193 ASN A CA 1
ATOM 1494 C C . ASN A 1 193 ? 17.443 4.442 -7.133 1.00 87.12 193 ASN A C 1
ATOM 1496 O O . ASN A 1 193 ? 17.747 3.306 -7.489 1.00 87.12 193 ASN A O 1
ATOM 1500 N N . LEU A 1 194 ? 17.824 4.930 -5.946 1.00 85.19 194 LEU A N 1
ATOM 1501 C CA . LEU A 1 194 ? 18.633 4.175 -4.980 1.00 85.19 194 LEU A CA 1
ATOM 1502 C C . LEU A 1 194 ? 17.853 3.046 -4.278 1.00 85.19 194 LEU A C 1
ATOM 1504 O O . LEU A 1 194 ? 18.468 2.088 -3.810 1.00 85.19 194 LEU A O 1
ATOM 1508 N N . SER A 1 195 ? 16.521 3.141 -4.198 1.00 86.81 195 SER A N 1
ATOM 1509 C CA . SER A 1 195 ? 15.635 2.142 -3.577 1.00 86.81 195 SER A CA 1
ATOM 1510 C C . SER A 1 195 ? 14.808 1.341 -4.588 1.00 86.81 195 SER A C 1
ATOM 1512 O O . SER A 1 195 ? 14.275 0.290 -4.239 1.00 86.81 195 SER A O 1
ATOM 1514 N N . ALA A 1 196 ? 14.704 1.786 -5.842 1.00 90.19 196 ALA A N 1
ATOM 1515 C CA . ALA A 1 196 ? 13.776 1.233 -6.825 1.00 90.19 196 ALA A CA 1
ATOM 1516 C C . ALA A 1 196 ? 13.966 -0.270 -7.100 1.00 90.19 196 ALA A C 1
ATOM 1518 O O . ALA A 1 196 ? 12.976 -0.991 -7.198 1.00 90.19 196 ALA A O 1
ATOM 1519 N N . LEU A 1 197 ? 15.206 -0.773 -7.177 1.00 91.19 197 LEU A N 1
ATOM 1520 C CA . LEU A 1 197 ? 15.463 -2.197 -7.441 1.00 91.19 197 LEU A CA 1
ATOM 1521 C C . LEU A 1 197 ? 15.090 -3.100 -6.249 1.00 91.19 197 LEU A C 1
ATOM 1523 O O . LEU A 1 197 ? 14.515 -4.172 -6.445 1.00 91.19 197 LEU A O 1
ATOM 1527 N N . SER A 1 198 ? 15.380 -2.677 -5.014 1.00 92.75 198 SER A N 1
ATOM 1528 C CA . SER A 1 198 ? 14.996 -3.436 -3.815 1.00 92.75 198 SER A CA 1
ATOM 1529 C C . SER A 1 198 ? 13.488 -3.355 -3.568 1.00 92.75 198 SER A C 1
ATOM 1531 O O . SER A 1 198 ? 12.867 -4.376 -3.269 1.00 92.75 198 SER A O 1
ATOM 1533 N N . LEU A 1 199 ? 12.880 -2.188 -3.797 1.00 95.25 199 LEU A N 1
ATOM 1534 C CA . LEU A 1 199 ? 11.430 -2.001 -3.773 1.00 95.25 199 LEU A CA 1
ATOM 1535 C C . LEU A 1 199 ? 10.729 -2.899 -4.805 1.00 95.25 199 LEU A C 1
ATOM 1537 O O . LEU A 1 199 ? 9.775 -3.589 -4.459 1.00 95.25 199 LEU A O 1
ATOM 1541 N N . LEU A 1 200 ? 11.235 -2.959 -6.040 1.00 95.50 200 LEU A N 1
ATOM 1542 C CA . LEU A 1 200 ? 10.722 -3.822 -7.108 1.00 95.50 200 LEU A CA 1
ATOM 1543 C C . LEU A 1 200 ? 10.768 -5.307 -6.723 1.00 95.50 200 LEU A C 1
ATOM 1545 O O . LEU A 1 200 ? 9.775 -6.015 -6.892 1.00 95.50 200 LEU A O 1
ATOM 1549 N N . HIS A 1 201 ? 11.882 -5.774 -6.151 1.00 95.19 201 HIS A N 1
ATOM 1550 C CA . HIS A 1 201 ? 12.008 -7.150 -5.662 1.00 95.19 201 HIS A CA 1
ATOM 1551 C C . HIS A 1 201 ? 10.997 -7.468 -4.543 1.00 95.19 201 HIS A C 1
ATOM 1553 O O . HIS A 1 201 ? 10.370 -8.531 -4.543 1.00 95.19 201 HIS A O 1
ATOM 1559 N N . ILE A 1 202 ? 10.784 -6.528 -3.620 1.00 96.12 202 ILE A N 1
ATOM 1560 C CA . ILE A 1 202 ? 9.812 -6.640 -2.523 1.00 96.12 202 ILE A CA 1
ATOM 1561 C C . ILE A 1 202 ? 8.369 -6.660 -3.057 1.00 96.12 202 ILE A C 1
ATOM 1563 O O . ILE A 1 202 ? 7.585 -7.534 -2.681 1.00 96.12 202 ILE A O 1
ATOM 1567 N N . MET A 1 203 ? 8.019 -5.750 -3.969 1.00 96.94 203 MET A N 1
ATOM 1568 C CA . MET A 1 203 ? 6.682 -5.656 -4.567 1.00 96.94 203 MET A CA 1
ATOM 1569 C C . MET A 1 203 ? 6.341 -6.881 -5.427 1.00 96.94 203 MET A C 1
ATOM 1571 O O . MET A 1 203 ? 5.229 -7.407 -5.335 1.00 96.94 203 MET A O 1
ATOM 1575 N N . HIS A 1 204 ? 7.306 -7.399 -6.193 1.00 96.19 204 HIS A N 1
ATOM 1576 C CA . HIS A 1 204 ? 7.170 -8.661 -6.930 1.00 96.19 204 HIS A CA 1
ATOM 1577 C C . HIS A 1 204 ? 6.970 -9.851 -5.991 1.00 96.19 204 HIS A C 1
ATOM 1579 O O . HIS A 1 204 ? 6.031 -10.625 -6.178 1.00 96.19 204 HIS A O 1
ATOM 1585 N N . THR A 1 205 ? 7.769 -9.946 -4.925 1.00 96.12 205 THR A N 1
ATOM 1586 C CA . THR A 1 205 ? 7.636 -10.999 -3.906 1.00 96.12 205 THR A CA 1
ATOM 1587 C C . THR A 1 205 ? 6.262 -10.950 -3.225 1.00 96.12 205 THR A C 1
ATOM 1589 O O . THR A 1 205 ? 5.624 -11.989 -3.034 1.00 96.12 205 THR A O 1
ATOM 1592 N N . ALA A 1 206 ? 5.748 -9.753 -2.921 1.00 96.44 206 ALA A N 1
ATOM 1593 C CA . ALA A 1 206 ? 4.389 -9.569 -2.410 1.00 96.44 206 ALA A CA 1
ATOM 1594 C C . ALA A 1 206 ? 3.323 -10.014 -3.432 1.00 96.44 206 ALA A C 1
ATOM 1596 O O . ALA A 1 206 ? 2.430 -10.790 -3.086 1.00 96.44 206 ALA A O 1
ATOM 1597 N N . CYS A 1 207 ? 3.447 -9.619 -4.705 1.00 96.38 207 CYS A N 1
ATOM 1598 C CA . CYS A 1 207 ? 2.569 -10.100 -5.778 1.00 96.38 207 CYS A CA 1
ATOM 1599 C C . CYS A 1 207 ? 2.622 -11.630 -5.937 1.00 96.38 207 CYS A C 1
ATOM 1601 O O . CYS A 1 207 ? 1.591 -12.254 -6.182 1.00 96.38 207 CYS A O 1
ATOM 1603 N N . PHE A 1 208 ? 3.789 -12.258 -5.758 1.00 95.25 208 PHE A N 1
ATOM 1604 C CA . PHE A 1 208 ? 3.963 -13.708 -5.886 1.00 95.25 208 PHE A CA 1
ATOM 1605 C C . PHE A 1 208 ? 3.251 -14.491 -4.778 1.00 95.25 208 PHE A C 1
ATOM 1607 O O . PHE A 1 208 ? 2.638 -15.523 -5.064 1.00 95.25 208 PHE A O 1
ATOM 1614 N N . TYR A 1 209 ? 3.272 -14.005 -3.534 1.00 95.44 209 TYR A N 1
ATOM 1615 C CA . TYR A 1 209 ? 2.476 -14.604 -2.457 1.00 95.44 209 TYR A CA 1
ATOM 1616 C C . TYR A 1 209 ? 0.969 -14.353 -2.635 1.00 95.44 209 TYR A C 1
ATOM 1618 O O . TYR A 1 209 ? 0.155 -15.235 -2.351 1.00 95.44 209 TYR A O 1
ATOM 1626 N N . LEU A 1 210 ? 0.586 -13.188 -3.166 1.00 95.50 210 LEU A N 1
ATOM 1627 C CA . LEU A 1 210 ? -0.812 -12.815 -3.406 1.00 95.50 210 LEU A CA 1
ATOM 1628 C C . LEU A 1 210 ? -1.392 -13.340 -4.733 1.00 95.50 210 LEU A C 1
ATOM 1630 O O . LEU A 1 210 ? -2.584 -13.160 -4.978 1.00 95.50 210 LEU A O 1
ATOM 1634 N N . LYS A 1 211 ? -0.606 -14.031 -5.572 1.00 93.94 211 LYS A N 1
ATOM 1635 C CA . LYS A 1 211 ? -0.966 -14.406 -6.957 1.00 93.94 211 LYS A CA 1
ATOM 1636 C C . LYS A 1 211 ? -2.296 -15.148 -7.127 1.00 93.94 211 LYS A C 1
ATOM 1638 O O . LYS A 1 211 ? -2.902 -15.042 -8.186 1.00 93.94 211 LYS A O 1
ATOM 1643 N N . LYS A 1 212 ? -2.795 -15.827 -6.084 1.00 94.31 212 LYS A N 1
ATOM 1644 C CA . LYS A 1 212 ? -4.150 -16.421 -6.044 1.00 94.31 212 LYS A CA 1
ATOM 1645 C C . LYS A 1 212 ? -5.283 -15.415 -6.313 1.00 94.31 212 LYS A C 1
ATOM 1647 O O . LYS A 1 212 ? -6.364 -15.827 -6.712 1.00 94.31 212 LYS A O 1
ATOM 1652 N N . TYR A 1 213 ? -5.036 -14.121 -6.101 1.00 94.38 213 TYR A N 1
ATOM 1653 C CA . TYR A 1 213 ? -5.975 -13.024 -6.343 1.00 94.38 213 TYR A CA 1
ATOM 1654 C C . TYR A 1 213 ? -5.792 -12.347 -7.716 1.00 94.38 213 TYR A C 1
ATOM 1656 O O . TYR A 1 213 ? -6.522 -11.408 -8.031 1.00 94.38 213 TYR A O 1
ATOM 1664 N N . LEU A 1 214 ? -4.834 -12.798 -8.538 1.00 93.06 214 LEU A N 1
ATOM 1665 C CA . LEU A 1 214 ? -4.575 -12.267 -9.880 1.00 93.06 214 LEU A CA 1
ATOM 1666 C C . LEU A 1 214 ? -5.167 -13.174 -10.978 1.00 93.06 214 LEU A C 1
ATOM 1668 O O . LEU A 1 214 ? -5.054 -14.398 -10.880 1.00 93.06 214 LEU A O 1
ATOM 1672 N N . PRO A 1 215 ? -5.713 -12.607 -12.073 1.00 91.81 215 PRO A N 1
ATOM 1673 C CA . PRO A 1 215 ? -6.012 -13.356 -13.294 1.00 91.81 215 PRO A CA 1
ATOM 1674 C C . PRO A 1 215 ? -4.779 -14.087 -13.843 1.00 91.81 215 PRO A C 1
ATOM 1676 O O . PRO A 1 215 ? -3.658 -13.594 -13.720 1.00 91.81 215 PRO A O 1
ATOM 1679 N N . LEU A 1 216 ? -4.991 -15.236 -14.496 1.00 90.88 216 LEU A N 1
ATOM 1680 C CA . LEU A 1 216 ? -3.921 -16.118 -14.989 1.00 90.88 216 LEU A CA 1
ATOM 1681 C C . LEU A 1 216 ? -2.883 -15.391 -15.864 1.00 90.88 216 LEU A C 1
ATOM 1683 O O . LEU A 1 216 ? -1.689 -15.608 -15.700 1.00 90.88 216 LEU A O 1
ATOM 1687 N N . GLU A 1 217 ? -3.325 -14.481 -16.733 1.00 90.50 217 GLU A N 1
ATOM 1688 C CA . GLU A 1 217 ? -2.450 -13.645 -17.566 1.00 90.50 217 GLU A CA 1
ATOM 1689 C C . GLU A 1 217 ? -1.448 -12.831 -16.727 1.00 90.50 217 GLU A C 1
ATOM 1691 O O . GLU A 1 217 ? -0.245 -12.868 -16.983 1.00 90.50 217 GLU A O 1
ATOM 1696 N N . LYS A 1 218 ? -1.918 -12.159 -15.665 1.00 90.56 218 LYS A N 1
ATOM 1697 C CA . LYS A 1 218 ? -1.050 -11.418 -14.736 1.00 90.56 218 LYS A CA 1
ATOM 1698 C C . LYS A 1 218 ? -0.123 -12.357 -13.954 1.00 90.56 218 LYS A C 1
ATOM 1700 O O . LYS A 1 218 ? 1.010 -11.982 -13.681 1.00 90.56 218 LYS A O 1
ATOM 1705 N N . GLN A 1 219 ? -0.554 -13.583 -13.635 1.00 91.38 219 GLN A N 1
ATOM 1706 C CA . GLN A 1 219 ? 0.314 -14.579 -12.984 1.00 91.38 219 GLN A CA 1
ATOM 1707 C C . GLN A 1 219 ? 1.455 -15.063 -13.896 1.00 91.38 219 GLN A C 1
ATOM 1709 O O . GLN A 1 219 ? 2.559 -15.282 -13.402 1.00 91.38 219 GLN A O 1
ATOM 1714 N N . ILE A 1 220 ? 1.209 -15.204 -15.204 1.00 89.44 220 ILE A N 1
ATOM 1715 C CA . ILE A 1 220 ? 2.242 -15.549 -16.196 1.00 89.44 220 ILE A CA 1
ATOM 1716 C C . ILE A 1 220 ? 3.236 -14.388 -16.322 1.00 89.44 220 ILE A C 1
ATOM 1718 O O . ILE A 1 220 ? 4.423 -14.573 -16.067 1.00 89.44 220 ILE A O 1
ATOM 1722 N N . ARG A 1 221 ? 2.745 -13.164 -16.565 1.00 90.56 221 ARG A N 1
ATOM 1723 C CA . ARG A 1 221 ? 3.599 -11.964 -16.671 1.00 90.56 221 ARG A CA 1
ATOM 1724 C C . ARG A 1 221 ? 4.436 -11.706 -15.410 1.00 90.56 221 ARG A C 1
ATOM 1726 O O . ARG A 1 221 ? 5.550 -11.207 -15.516 1.00 90.56 221 ARG A O 1
ATOM 1733 N N . LEU A 1 222 ? 3.930 -12.068 -14.227 1.00 90.50 222 LEU A N 1
ATOM 1734 C CA . LEU A 1 222 ? 4.667 -12.019 -12.959 1.00 90.50 222 LEU A CA 1
ATOM 1735 C C . LEU A 1 222 ? 5.814 -13.041 -12.891 1.00 90.50 222 LEU A C 1
ATOM 1737 O O . LEU A 1 222 ? 6.846 -12.752 -12.289 1.00 90.50 222 LEU A O 1
ATOM 1741 N N . ALA A 1 223 ? 5.653 -14.224 -13.485 1.00 88.62 223 ALA A N 1
ATOM 1742 C CA . ALA A 1 223 ? 6.715 -15.227 -13.566 1.00 88.62 223 ALA A CA 1
ATOM 1743 C C . ALA A 1 223 ? 7.798 -14.846 -14.594 1.00 88.62 223 ALA A C 1
ATOM 1745 O O . ALA A 1 223 ? 8.972 -15.121 -14.360 1.00 88.62 223 ALA A O 1
ATOM 1746 N N . ASP A 1 224 ? 7.411 -14.165 -15.678 1.00 88.69 224 ASP A N 1
ATOM 1747 C CA . ASP A 1 224 ? 8.317 -13.715 -16.745 1.00 88.69 224 ASP A CA 1
ATOM 1748 C C . ASP A 1 224 ? 9.135 -12.452 -16.382 1.00 88.69 224 ASP A C 1
ATOM 1750 O O . ASP A 1 224 ? 10.078 -12.093 -17.090 1.00 88.69 224 ASP A O 1
ATOM 1754 N N . MET A 1 225 ? 8.802 -11.757 -15.284 1.00 88.31 225 MET A N 1
ATOM 1755 C CA . MET A 1 225 ? 9.534 -10.571 -14.814 1.00 88.31 225 MET A CA 1
ATOM 1756 C C . MET A 1 225 ? 10.956 -10.924 -14.349 1.00 88.31 225 MET A C 1
ATOM 1758 O O . MET A 1 225 ? 11.172 -11.386 -13.227 1.00 88.31 225 MET A O 1
ATOM 1762 N N . ILE A 1 226 ? 11.949 -10.632 -15.193 1.00 83.12 226 ILE A N 1
ATOM 1763 C CA . ILE A 1 226 ? 13.370 -10.793 -14.863 1.00 83.12 226 ILE A CA 1
ATOM 1764 C C . ILE A 1 226 ? 13.787 -9.717 -13.850 1.00 83.12 226 ILE A C 1
ATOM 1766 O O . ILE A 1 226 ? 14.075 -8.581 -14.225 1.00 83.12 226 ILE A O 1
ATOM 1770 N N . ILE A 1 227 ? 13.835 -10.080 -12.566 1.00 77.06 227 ILE A N 1
ATOM 1771 C CA . ILE A 1 227 ? 14.358 -9.239 -11.477 1.00 77.06 227 ILE A CA 1
ATOM 1772 C C . ILE A 1 227 ? 15.718 -9.788 -11.048 1.00 77.06 227 ILE A C 1
ATOM 1774 O O . ILE A 1 227 ? 15.865 -10.465 -10.031 1.00 77.06 227 ILE A O 1
ATOM 1778 N N . THR A 1 228 ? 16.724 -9.497 -11.867 1.00 62.75 228 THR A N 1
ATOM 1779 C CA . THR A 1 228 ? 18.134 -9.758 -11.567 1.00 62.75 228 THR A CA 1
ATOM 1780 C C . THR A 1 228 ? 18.881 -8.433 -11.461 1.00 62.75 228 THR A C 1
ATOM 1782 O O . THR A 1 228 ? 18.741 -7.617 -12.374 1.00 62.75 228 THR A O 1
ATOM 1785 N N . PRO A 1 229 ? 19.729 -8.215 -10.441 1.00 49.84 229 PRO A N 1
ATOM 1786 C CA . PRO A 1 229 ? 20.774 -7.212 -10.569 1.00 49.84 229 PRO A CA 1
ATOM 1787 C C . PRO A 1 229 ? 21.709 -7.647 -11.705 1.00 49.84 229 PRO A C 1
ATOM 1789 O O . PRO A 1 229 ? 22.281 -8.737 -11.660 1.00 49.84 229 PRO A O 1
ATOM 1792 N N . SER A 1 230 ? 21.854 -6.816 -12.735 1.00 34.97 230 SER A N 1
ATOM 1793 C CA . SER A 1 230 ? 22.975 -6.941 -13.666 1.00 34.97 230 SER A CA 1
ATOM 1794 C C . SER A 1 230 ? 24.254 -6.562 -12.916 1.00 34.97 230 SER A C 1
ATOM 1796 O O . SER A 1 230 ? 24.372 -5.419 -12.471 1.00 34.97 230 SER A O 1
ATOM 1798 N N . LEU A 1 231 ? 25.141 -7.546 -12.741 1.00 33.59 231 LEU A N 1
ATOM 1799 C CA . LEU A 1 231 ? 26.474 -7.417 -12.134 1.00 33.59 231 LEU A CA 1
ATOM 1800 C C . LEU A 1 231 ? 27.370 -6.422 -12.887 1.00 33.59 231 LEU A C 1
ATOM 1802 O O . LEU A 1 231 ? 27.305 -6.424 -14.136 1.00 33.59 231 LEU A O 1
#

Mean predicted aligned error: 9.4 Å